Protein AF-A0A524D7C9-F1 (afdb_monomer)

pLDDT: mean 71.2, std 16.35, range [34.19, 94.25]

Radius of gyration: 28.94 Å; Cα contacts (8 Å, |Δi|>4): 323; chains: 1; bounding box: 74×26×106 Å

Solvent-accessible surface area (backbone atoms only — not comparable to full-atom values): 14460 Å² total; per-residue (Å²): 140,81,88,78,81,85,75,80,75,73,78,65,81,69,80,72,70,74,58,85,49,46,14,77,84,78,65,45,72,41,53,68,91,45,32,23,35,49,95,90,38,50,24,37,51,68,59,49,57,71,64,50,79,81,72,91,73,78,51,63,66,34,23,49,42,14,19,52,11,22,50,43,37,23,53,40,31,44,51,54,19,52,50,45,56,75,44,54,87,62,40,81,92,69,54,80,72,70,53,64,59,44,33,54,30,45,39,53,14,40,47,27,33,16,45,20,46,23,58,75,20,51,87,87,40,40,68,59,8,50,48,37,33,52,41,17,50,54,26,27,52,37,26,46,53,46,38,53,50,42,71,73,72,40,91,74,72,47,70,61,50,75,77,46,77,81,80,70,70,53,58,61,50,28,51,52,36,45,26,50,38,31,39,49,49,18,50,52,51,44,58,50,36,77,70,66,73,61,62,71,64,57,57,50,26,24,53,37,24,50,54,39,42,77,43,55,94,40,28,83,81,35,45,74,46,10,50,56,51,21,51,30,24,50,37,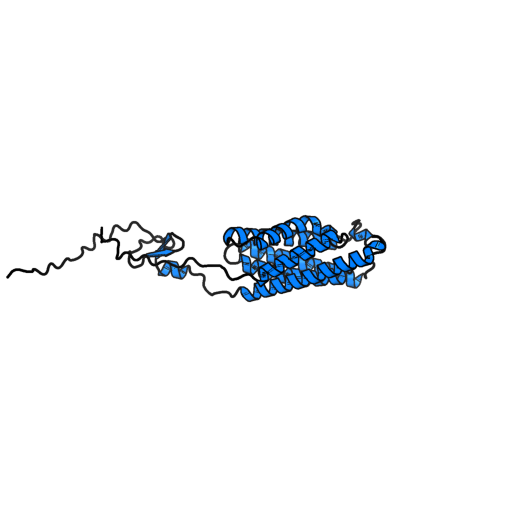44,20,50,51,38,62,72,56,70,91,72,76,78,67,81,71,74,44,71,52,78,63,85,69,75,80,78,124

Sequence (263 aa):
MSESQESRIGLNSEEMEDSTLKCIFCGRKVSPEDAVRYRGALAHRECALAQEPVKEFKETPFYMLAAVGCLIGLVAALYITLHALQYAYLGPSAYLPPLVLYLTAFMLSIPLQSLGLLALNRVELQEVGVLSLAIGIVSTGVFGASLYDRLVTGPYFLLEEMILPKGYTYYGWAVILYILFLGVAGIGIMLYVGRTKIQNTTVAAVGLYLLMAGLVPFGYTMPPVGFVHALLYAAAFVFFFTREDTVEREPVETLDYSNIRAE

Foldseek 3Di:
DDDDDPPPPPPPPPVQPPQPAAAPQPRHRDGLQQWWQAPNHTHGPVRSVVPPPPDDDPLLVLLVLLLVLLVLQLVLLVVLLVLLVVCVVVDPQPDQGPLLSVLVSLLRNLQSNLSSLCSLQVPPNNVLSVVLNVLSVVLSVLSVVVNVCCVVVDRPPDPCCLVPVPDDCSVVVNLLSQLVSLLSSLVSLVVSCVPLVDDDLSVLLSVLSNVLSVQVSCSNPDSVSSVSSSVSSVSSSCCSPVDDPPPPRPDTGSDDPVPVPPD

Mean predicted aligned error: 14.47 Å

Nearest PDB structures (foldseek):
  8jgf-assembly1_R  TM=3.098E-01  e=9.187E-01  Homo sapiens
  8qae-assembly1_A  TM=2.246E-01  e=4.528E+00  synthetic construct
  6rz8-assembly1_A  TM=2.837E-01  e=8.970E+00  Homo sapiens
  7zly-assembly1_A  TM=2.055E-01  e=7.824E+00  Homo sapiens

Structure (mmCIF, N/CA/C/O backbone):
data_AF-A0A524D7C9-F1
#
_entry.id   AF-A0A524D7C9-F1
#
loop_
_atom_site.group_PDB
_atom_site.id
_atom_site.type_symbol
_atom_site.label_atom_id
_atom_site.label_alt_id
_atom_site.label_comp_id
_atom_site.label_asym_id
_atom_site.label_entity_id
_atom_site.label_seq_id
_atom_site.pdbx_PDB_ins_code
_atom_site.Cartn_x
_atom_site.Cartn_y
_atom_site.Cartn_z
_atom_site.occupancy
_atom_site.B_iso_or_equiv
_atom_site.auth_seq_id
_atom_site.auth_comp_id
_atom_site.auth_asym_id
_atom_site.auth_atom_id
_atom_site.pdbx_PDB_model_num
ATOM 1 N N . MET A 1 1 ? -40.973 0.619 78.419 1.00 42.28 1 MET A N 1
ATOM 2 C CA . MET A 1 1 ? -40.445 -0.221 77.328 1.00 42.28 1 MET A CA 1
ATOM 3 C C . MET A 1 1 ? -41.328 0.029 76.125 1.00 42.28 1 MET A C 1
ATOM 5 O O . MET A 1 1 ? -42.447 -0.463 76.083 1.00 42.28 1 MET A O 1
ATOM 9 N N . SER A 1 2 ? -40.873 0.952 75.286 1.00 38.59 2 SER A N 1
ATOM 10 C CA . SER A 1 2 ? -41.463 1.360 74.013 1.00 38.59 2 SER A CA 1
ATOM 11 C C . SER A 1 2 ? -40.849 0.555 72.867 1.00 38.59 2 SER A C 1
ATOM 13 O O . SER A 1 2 ? -39.811 -0.069 73.068 1.00 38.59 2 SER A O 1
ATOM 15 N N . GLU A 1 3 ? -41.467 0.708 71.690 1.00 36.69 3 GLU A N 1
ATOM 16 C CA . GLU A 1 3 ? -41.024 0.307 70.341 1.00 36.69 3 GLU A CA 1
ATOM 17 C C . GLU A 1 3 ? -41.442 -1.110 69.908 1.00 36.69 3 GLU A C 1
ATOM 19 O O . GLU A 1 3 ? -41.297 -2.066 70.656 1.00 36.69 3 GLU A O 1
ATOM 24 N N . SER A 1 4 ? -41.993 -1.328 68.714 1.00 37.03 4 SER A N 1
ATOM 25 C CA . SER A 1 4 ? -42.294 -0.422 67.598 1.00 37.03 4 SER A CA 1
ATOM 26 C C . SER A 1 4 ? -43.298 -1.097 66.657 1.00 37.03 4 SER A C 1
ATOM 28 O O . SER A 1 4 ? -43.296 -2.312 66.472 1.00 37.03 4 SER A O 1
ATOM 30 N N . GLN A 1 5 ? -44.191 -0.281 66.096 1.00 35.75 5 GLN A N 1
ATOM 31 C CA . GLN A 1 5 ? -45.124 -0.657 65.041 1.00 35.75 5 GLN A CA 1
ATOM 32 C C . GLN A 1 5 ? -44.359 -1.099 63.789 1.00 35.75 5 GLN A C 1
ATOM 34 O O . GLN A 1 5 ? -43.527 -0.356 63.272 1.00 35.75 5 GLN A O 1
ATOM 39 N N . GLU A 1 6 ? -44.718 -2.265 63.255 1.00 39.59 6 GLU A N 1
ATOM 40 C CA . GLU A 1 6 ? -44.464 -2.636 61.866 1.00 39.59 6 GLU A CA 1
ATOM 41 C C . GLU A 1 6 ? -45.188 -1.643 60.942 1.00 39.59 6 GLU A C 1
ATOM 43 O O . GLU A 1 6 ? -46.351 -1.831 60.575 1.00 39.59 6 GLU A O 1
ATOM 48 N N . SER A 1 7 ? -44.511 -0.564 60.543 1.00 36.31 7 SER A N 1
ATOM 49 C CA . SER A 1 7 ? -44.930 0.203 59.376 1.00 36.31 7 SER A CA 1
ATOM 50 C C . SER A 1 7 ? -44.542 -0.592 58.132 1.00 36.31 7 SER A C 1
ATOM 52 O O . SER A 1 7 ? -43.415 -0.512 57.639 1.00 36.31 7 SER A O 1
ATOM 54 N N . ARG A 1 8 ? -45.492 -1.375 57.618 1.00 37.81 8 ARG A N 1
ATOM 55 C CA . ARG A 1 8 ? -45.496 -1.795 56.216 1.00 37.81 8 ARG A CA 1
ATOM 56 C C . ARG A 1 8 ? -45.557 -0.532 55.360 1.00 37.81 8 ARG A C 1
ATOM 58 O O . ARG A 1 8 ? -46.640 -0.033 55.068 1.00 37.81 8 ARG A O 1
ATOM 65 N N . ILE A 1 9 ? -44.396 -0.006 54.981 1.00 40.16 9 ILE A N 1
ATOM 66 C CA . ILE A 1 9 ? -44.293 0.938 53.875 1.00 40.16 9 ILE A CA 1
ATOM 67 C C . ILE A 1 9 ? -44.489 0.094 52.620 1.00 40.16 9 ILE A C 1
ATOM 69 O O . ILE A 1 9 ? -43.557 -0.493 52.074 1.00 40.16 9 ILE A O 1
ATOM 73 N N . GLY A 1 10 ? -45.755 -0.033 52.221 1.00 34.19 10 GLY A N 1
ATOM 74 C CA . GLY A 1 10 ? -46.086 -0.281 50.832 1.00 34.19 10 GLY A CA 1
ATOM 75 C C . GLY A 1 10 ? -45.501 0.880 50.046 1.00 34.19 10 GLY A C 1
ATOM 76 O O . GLY A 1 10 ? -45.992 2.001 50.142 1.00 34.19 10 GLY A O 1
ATOM 77 N N . LEU A 1 11 ? -44.403 0.616 49.344 1.00 35.97 11 LEU A N 1
ATOM 78 C CA . LEU A 1 11 ? -43.927 1.485 48.283 1.00 35.97 11 LEU A CA 1
ATOM 79 C C . LEU A 1 11 ? -45.067 1.580 47.274 1.00 35.97 11 LEU A C 1
ATOM 81 O O . LEU A 1 11 ? -45.355 0.623 46.554 1.00 35.97 11 LEU A O 1
ATOM 85 N N . ASN A 1 12 ? -45.760 2.717 47.298 1.00 38.66 12 ASN A N 1
ATOM 86 C CA . ASN A 1 12 ? -46.687 3.092 46.251 1.00 38.66 12 ASN A CA 1
ATOM 87 C C . ASN A 1 12 ? -45.937 2.993 44.923 1.00 38.66 12 ASN A C 1
ATOM 89 O O . ASN A 1 12 ? -44.899 3.623 44.725 1.00 38.66 12 ASN A O 1
ATOM 93 N N . SER A 1 13 ? -46.498 2.217 44.004 1.00 42.19 13 SER A N 1
ATOM 94 C CA . SER A 1 13 ? -46.068 2.060 42.614 1.00 42.19 13 SER A CA 1
ATOM 95 C C . SER A 1 13 ? -46.062 3.366 41.803 1.00 42.19 13 SER A C 1
ATOM 97 O O . SER A 1 13 ? -45.742 3.341 40.622 1.00 42.19 13 SER A O 1
ATOM 99 N N . GLU A 1 14 ? -46.423 4.495 42.415 1.00 39.34 14 GLU A N 1
ATOM 100 C CA . GLU A 1 14 ? -46.606 5.795 41.769 1.00 39.34 14 GLU A CA 1
ATOM 101 C C . GLU A 1 14 ? -45.336 6.670 41.793 1.00 39.34 14 GLU A C 1
ATOM 103 O O . GLU A 1 14 ? -45.157 7.490 40.901 1.00 39.34 14 GLU A O 1
ATOM 108 N N . GLU A 1 15 ? -44.382 6.458 42.712 1.00 42.91 15 GLU A N 1
ATOM 109 C CA . GLU A 1 15 ? -43.117 7.234 42.724 1.00 42.91 15 GLU A CA 1
ATOM 110 C C . GLU A 1 15 ? -42.048 6.692 41.754 1.00 42.91 15 GLU A C 1
ATOM 112 O O . GLU A 1 15 ? -41.019 7.323 41.522 1.00 42.91 15 GLU A O 1
ATOM 117 N N . MET A 1 16 ? -42.296 5.537 41.130 1.00 41.84 16 MET A N 1
ATOM 118 C CA . MET A 1 16 ? -41.437 4.968 40.083 1.00 41.84 16 MET A CA 1
ATOM 119 C C . MET A 1 16 ? -41.739 5.507 38.673 1.00 41.84 16 MET A C 1
ATOM 121 O O . MET A 1 16 ? -41.049 5.139 37.719 1.00 41.84 16 MET A O 1
ATOM 125 N N . GLU A 1 17 ? -42.755 6.360 38.503 1.00 42.62 17 GLU A N 1
ATOM 126 C CA . GLU A 1 17 ? -43.164 6.842 37.176 1.00 42.62 17 GLU A CA 1
ATOM 127 C C . GLU A 1 17 ? -42.281 7.957 36.593 1.00 42.62 17 GLU A C 1
ATOM 129 O O . GLU A 1 17 ? -42.355 8.201 35.379 1.00 42.62 17 GLU A O 1
ATOM 134 N N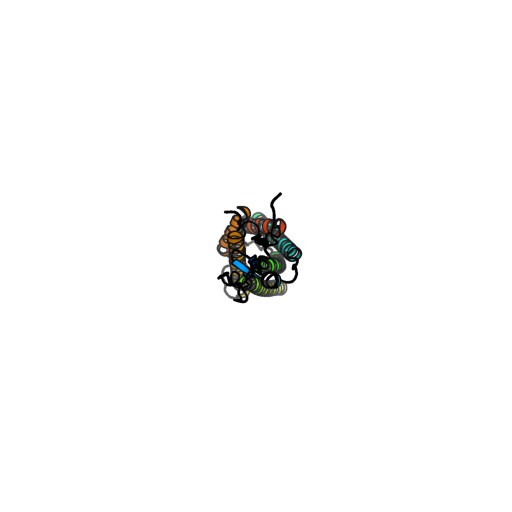 . ASP A 1 18 ? -41.404 8.573 37.392 1.00 45.00 18 ASP A N 1
ATOM 135 C CA . ASP A 1 18 ? -40.700 9.802 36.998 1.00 45.00 18 ASP A CA 1
ATOM 136 C C . ASP A 1 18 ? -39.254 9.607 36.499 1.00 45.00 18 ASP A C 1
ATOM 138 O O . ASP A 1 18 ? -38.483 10.562 36.377 1.00 45.00 18 ASP A O 1
ATOM 142 N N . SER A 1 19 ? -38.866 8.383 36.106 1.00 50.59 19 SER A N 1
ATOM 143 C CA . SER A 1 19 ? -37.693 8.242 35.235 1.00 50.59 19 SER A CA 1
ATOM 144 C C . SER A 1 19 ? -38.065 8.714 33.817 1.00 50.59 19 SER A C 1
ATOM 146 O O . SER A 1 19 ? -38.675 8.024 32.995 1.00 50.59 19 SER A O 1
ATOM 148 N N . THR A 1 20 ? -37.712 9.962 33.512 1.00 59.44 20 THR A N 1
ATOM 149 C CA . THR A 1 20 ? -37.825 10.567 32.168 1.00 59.44 20 THR A CA 1
ATOM 150 C C . THR A 1 20 ? -36.812 9.991 31.167 1.00 59.44 20 THR A C 1
ATOM 152 O O . THR A 1 20 ? -36.825 10.339 29.983 1.00 59.44 20 THR A O 1
ATOM 155 N N . LEU A 1 21 ? -35.945 9.081 31.614 1.00 69.56 21 LEU A N 1
ATOM 156 C CA . LEU A 1 21 ? -34.831 8.531 30.854 1.00 69.56 21 LEU A CA 1
ATOM 157 C C . LEU A 1 21 ? -35.294 7.375 29.953 1.00 69.56 21 LEU A C 1
ATOM 159 O O . LEU A 1 21 ? -35.810 6.351 30.407 1.00 69.56 21 LEU A O 1
ATOM 163 N N . LYS A 1 22 ? -35.109 7.548 28.641 1.00 82.19 22 LYS A N 1
ATOM 164 C CA . LYS A 1 22 ? -35.448 6.562 27.606 1.00 82.19 22 LYS A CA 1
ATOM 165 C C . LYS A 1 22 ? -34.185 5.908 27.057 1.00 82.19 22 LYS A C 1
ATOM 167 O O . LYS A 1 22 ? -33.157 6.564 26.916 1.00 82.19 22 LYS A O 1
ATOM 172 N N . CYS A 1 23 ? -34.288 4.632 26.699 1.00 82.38 23 CYS A N 1
ATOM 173 C CA . CYS A 1 23 ? -33.218 3.897 26.034 1.00 82.38 23 CYS A CA 1
ATOM 174 C C . CYS A 1 23 ? -32.984 4.466 24.634 1.00 82.38 23 CYS A C 1
ATOM 176 O O . CYS A 1 23 ? -33.933 4.599 23.857 1.00 82.38 23 CYS A O 1
ATOM 178 N N . ILE A 1 24 ? -31.725 4.737 24.290 1.00 82.44 24 ILE A N 1
ATOM 179 C CA . ILE A 1 24 ? -31.349 5.291 22.981 1.00 82.44 24 ILE A CA 1
ATOM 180 C C . ILE A 1 24 ? -31.688 4.364 21.801 1.00 82.44 24 ILE A C 1
ATOM 182 O O . ILE A 1 24 ? -31.934 4.842 20.699 1.00 82.44 24 ILE A O 1
ATOM 186 N N . PHE A 1 25 ? -31.744 3.047 22.023 1.00 83.69 25 PHE A N 1
ATOM 187 C CA . PHE A 1 25 ? -31.969 2.066 20.955 1.00 83.69 25 PHE A CA 1
ATOM 188 C C . PHE A 1 25 ? -33.445 1.758 20.709 1.00 83.69 25 PHE A C 1
ATOM 190 O O . PHE A 1 25 ? -33.874 1.669 19.562 1.00 83.69 25 PHE A O 1
ATOM 197 N N . CYS A 1 26 ? -34.227 1.571 21.774 1.00 85.50 26 CYS A N 1
ATOM 198 C CA . CYS A 1 26 ? -35.618 1.123 21.662 1.00 85.50 26 CYS A CA 1
ATOM 199 C C . CYS A 1 26 ? -36.650 2.205 22.023 1.00 85.50 26 CYS A C 1
ATOM 201 O O . CYS A 1 26 ? -37.848 1.980 21.856 1.00 85.50 26 CYS A O 1
ATOM 203 N N . GLY A 1 27 ? -36.217 3.357 22.553 1.00 80.62 27 GLY A N 1
ATOM 204 C CA . GLY A 1 27 ? -37.079 4.486 22.921 1.00 80.62 27 GLY A CA 1
ATOM 205 C C . GLY A 1 27 ? -37.999 4.253 24.127 1.00 80.62 27 GLY A C 1
ATOM 206 O O . GLY A 1 27 ? -38.759 5.152 24.493 1.00 80.62 27 GLY A O 1
ATOM 207 N N . ARG A 1 28 ? -37.953 3.071 24.758 1.00 85.69 28 ARG A N 1
ATOM 208 C CA . ARG A 1 28 ? -38.751 2.735 25.951 1.00 85.69 28 ARG A CA 1
ATOM 209 C C . ARG A 1 28 ? -38.104 3.311 27.217 1.00 85.69 28 ARG A C 1
ATOM 211 O O . ARG A 1 28 ? -36.885 3.487 27.253 1.00 85.69 28 ARG A O 1
ATOM 218 N N . LYS A 1 29 ? -38.911 3.595 28.249 1.00 83.25 29 LYS A N 1
ATOM 219 C CA . LYS A 1 29 ? -38.415 4.014 29.575 1.00 83.25 29 LYS A CA 1
ATOM 220 C C . LYS A 1 29 ? -37.471 2.947 30.144 1.00 83.25 29 LYS A C 1
ATOM 222 O O . LYS A 1 29 ? -37.712 1.750 29.963 1.00 83.25 29 LYS A O 1
ATOM 227 N N . VAL A 1 30 ? -36.399 3.387 30.795 1.00 79.44 30 VAL A N 1
ATOM 228 C CA . VAL A 1 30 ? -35.407 2.508 31.427 1.00 79.44 30 VAL A CA 1
ATOM 229 C C . VAL A 1 30 ? -35.609 2.558 32.937 1.00 79.44 30 VAL A C 1
ATOM 231 O O . VAL A 1 30 ? -35.644 3.643 33.523 1.00 79.44 30 VAL A O 1
ATOM 234 N N . SER A 1 31 ? -35.794 1.393 33.556 1.00 78.31 31 SER A N 1
ATOM 235 C CA . SER A 1 31 ? -35.785 1.269 35.013 1.00 78.31 31 SER A CA 1
ATOM 236 C C . SER A 1 31 ? -34.348 1.459 35.525 1.00 78.31 31 SER A C 1
ATOM 238 O O . SER A 1 31 ? -33.406 1.087 34.824 1.00 78.31 31 SER A O 1
ATOM 240 N N . PRO A 1 32 ? -34.144 2.008 36.735 1.00 74.31 32 PRO A N 1
ATOM 241 C CA . PRO A 1 32 ? -32.807 2.156 37.321 1.00 74.31 32 PRO A CA 1
ATOM 242 C C . PRO A 1 32 ? -32.027 0.835 37.407 1.00 74.31 32 PRO A C 1
ATOM 244 O O . PRO A 1 32 ? -30.808 0.829 37.314 1.00 74.31 32 PRO A O 1
ATOM 247 N N . GLU A 1 33 ? -32.736 -0.284 37.545 1.00 72.94 33 GLU A N 1
ATOM 248 C CA . GLU A 1 33 ? -32.171 -1.631 37.679 1.00 72.94 33 GLU A CA 1
ATOM 249 C C . GLU A 1 33 ? -31.666 -2.206 36.342 1.00 72.94 33 GLU A C 1
ATOM 251 O O . GLU A 1 33 ? -30.700 -2.967 36.326 1.00 72.94 33 GLU A O 1
ATOM 256 N N . ASP A 1 34 ? -32.271 -1.805 35.216 1.00 73.56 34 ASP A N 1
ATOM 257 C CA . ASP A 1 34 ? -31.882 -2.240 33.862 1.00 73.56 34 ASP A CA 1
ATOM 258 C C . ASP A 1 34 ? -31.059 -1.191 33.097 1.00 73.56 34 ASP A C 1
ATOM 260 O O . ASP A 1 34 ? -30.692 -1.403 31.931 1.00 73.56 34 ASP A O 1
ATOM 264 N N . ALA A 1 35 ? -30.793 -0.046 33.729 1.00 78.12 35 ALA A N 1
ATOM 265 C CA . ALA A 1 35 ? -30.079 1.074 33.145 1.00 78.12 35 ALA A CA 1
ATOM 266 C C . ALA A 1 35 ? -28.577 0.802 33.063 1.00 78.12 35 ALA A C 1
ATOM 268 O O . ALA A 1 35 ? -27.862 0.717 34.062 1.00 78.12 35 ALA A O 1
ATOM 269 N N . VAL A 1 36 ? -28.078 0.741 31.831 1.00 79.31 36 VAL A N 1
ATOM 270 C CA . VAL A 1 36 ? -26.646 0.708 31.545 1.00 79.31 36 VAL A CA 1
ATOM 271 C C . VAL A 1 36 ? -26.244 1.925 30.732 1.00 79.31 36 VAL A C 1
ATOM 273 O O . VAL A 1 36 ? -27.013 2.437 29.909 1.00 79.31 36 VAL A O 1
ATOM 276 N N . ARG A 1 37 ? -25.016 2.387 30.951 1.00 74.94 37 ARG A N 1
ATOM 277 C CA . ARG A 1 37 ? -24.412 3.428 30.133 1.00 74.94 37 ARG A CA 1
ATOM 278 C C . ARG A 1 37 ? -23.673 2.767 28.973 1.00 74.94 37 ARG A C 1
ATOM 280 O O . ARG A 1 37 ? -22.698 2.051 29.169 1.00 74.94 37 ARG A O 1
ATOM 287 N N . TYR A 1 38 ? -24.150 3.006 27.756 1.00 69.00 38 TYR A N 1
ATOM 288 C CA . TYR A 1 38 ? -23.530 2.545 26.517 1.00 69.00 38 TYR A CA 1
ATOM 289 C C . TYR A 1 38 ? -23.070 3.762 25.710 1.00 69.00 38 TYR A C 1
ATOM 291 O O . TYR A 1 38 ? -23.899 4.557 25.263 1.00 69.00 38 TYR A O 1
ATOM 299 N N . ARG A 1 39 ? -21.749 3.925 25.532 1.00 66.31 39 ARG A N 1
ATOM 300 C CA . ARG A 1 39 ? -21.131 5.050 24.792 1.00 66.31 39 ARG A CA 1
ATOM 301 C C . ARG A 1 39 ? -21.639 6.426 25.245 1.00 66.31 39 ARG A C 1
ATOM 303 O O . ARG A 1 39 ? -22.038 7.266 24.440 1.00 66.31 39 ARG A O 1
ATOM 310 N N . GLY A 1 40 ? -21.722 6.622 26.560 1.00 67.12 40 GLY A N 1
ATOM 311 C CA . GLY A 1 40 ? -22.207 7.862 27.171 1.00 67.12 40 GLY A CA 1
ATOM 312 C C . GLY A 1 40 ? -23.731 8.057 27.180 1.00 67.12 40 GLY A C 1
ATOM 313 O O . GLY A 1 40 ? -24.191 8.973 27.863 1.00 67.12 40 GLY A O 1
ATOM 314 N N . ALA A 1 41 ? -24.511 7.199 26.512 1.00 76.44 41 ALA A N 1
ATOM 315 C CA . ALA A 1 41 ? -25.976 7.239 26.484 1.00 76.44 41 ALA A CA 1
ATOM 316 C C . ALA A 1 41 ? -26.609 6.141 27.358 1.00 76.44 41 ALA A C 1
ATOM 318 O O . ALA A 1 41 ? -25.997 5.111 27.625 1.00 76.44 41 ALA A O 1
ATOM 319 N N . LEU A 1 42 ? -27.852 6.351 27.799 1.00 81.44 42 LEU A N 1
ATOM 320 C CA . LEU A 1 42 ? -28.615 5.361 28.563 1.00 81.44 42 LEU A CA 1
ATOM 321 C C . LEU A 1 42 ? -29.281 4.339 27.638 1.00 81.44 42 LEU A C 1
ATOM 323 O O . LEU A 1 42 ? -29.943 4.695 26.657 1.00 81.44 42 LEU A O 1
ATOM 327 N N . ALA A 1 43 ? -29.134 3.062 27.976 1.00 83.00 43 ALA A N 1
ATOM 328 C CA . ALA A 1 43 ? -29.747 1.945 27.274 1.00 83.00 43 ALA A CA 1
ATOM 329 C C . ALA A 1 43 ? -30.237 0.876 28.261 1.00 83.00 43 ALA A C 1
ATOM 331 O O . ALA A 1 43 ? -29.752 0.793 29.386 1.00 83.00 43 ALA A O 1
ATOM 332 N N . HIS A 1 44 ? -31.178 0.031 27.827 1.00 87.69 44 HIS A N 1
ATOM 333 C CA . HIS A 1 44 ? -31.439 -1.240 28.512 1.00 87.69 44 HIS A CA 1
ATOM 334 C C . HIS A 1 44 ? -30.249 -2.172 28.325 1.00 87.69 44 HIS A C 1
ATOM 336 O O . HIS A 1 44 ? -29.682 -2.222 27.228 1.00 87.69 44 HIS A O 1
ATOM 342 N N . ARG A 1 45 ? -29.941 -2.978 29.342 1.00 80.19 45 ARG A N 1
ATOM 343 C CA . ARG A 1 45 ? -28.890 -4.002 29.277 1.00 80.19 45 ARG A CA 1
ATOM 344 C C . ARG A 1 45 ? -29.010 -4.899 28.044 1.00 80.19 45 ARG A C 1
ATOM 346 O O . ARG A 1 45 ? -28.042 -5.057 27.313 1.00 80.19 45 ARG A O 1
ATOM 353 N N . GLU A 1 46 ? -30.199 -5.424 27.761 1.00 81.62 46 GLU A N 1
ATOM 354 C CA . GLU A 1 46 ? -30.432 -6.283 26.591 1.00 81.62 46 GLU A CA 1
ATOM 355 C C . GLU A 1 46 ? -30.214 -5.550 25.263 1.00 81.62 46 GLU A C 1
ATOM 357 O O . GLU A 1 46 ? -29.660 -6.117 24.327 1.00 81.62 46 GLU A O 1
ATOM 362 N N . CYS A 1 47 ? -30.609 -4.275 25.179 1.00 81.44 47 CYS A N 1
ATOM 363 C CA . CYS A 1 47 ? -30.402 -3.462 23.982 1.00 81.44 47 CYS A CA 1
ATOM 364 C C . CYS A 1 47 ? -28.919 -3.139 23.779 1.00 81.44 47 CYS A C 1
ATOM 366 O O . CYS A 1 47 ? -28.442 -3.204 22.655 1.00 81.44 47 CYS A O 1
ATOM 368 N N . ALA A 1 48 ? -28.188 -2.822 24.849 1.00 78.81 48 ALA A N 1
ATOM 369 C CA . ALA A 1 48 ? -26.747 -2.601 24.797 1.00 78.81 48 ALA A CA 1
ATOM 370 C C . ALA A 1 48 ? -25.996 -3.878 24.382 1.00 78.81 48 ALA A C 1
ATOM 372 O O . ALA A 1 48 ? -25.147 -3.821 23.498 1.00 78.81 48 ALA A O 1
ATOM 373 N N . LEU A 1 49 ? -26.373 -5.031 24.949 1.00 75.50 49 LEU A N 1
ATOM 374 C CA . LEU A 1 49 ? -25.819 -6.344 24.598 1.00 75.50 49 LEU A CA 1
ATOM 375 C C . LEU A 1 49 ? -26.157 -6.753 23.157 1.00 75.50 49 LEU A C 1
ATOM 377 O O . LEU A 1 49 ? -25.312 -7.293 22.456 1.00 75.50 49 LEU A O 1
ATOM 381 N N . ALA A 1 50 ? -27.365 -6.458 22.669 1.00 74.25 50 ALA A N 1
ATOM 382 C CA . ALA A 1 50 ? -27.742 -6.713 21.275 1.00 74.25 50 ALA A CA 1
ATOM 383 C C . ALA A 1 50 ? -26.980 -5.829 20.271 1.00 74.25 50 ALA A C 1
ATOM 385 O O . ALA A 1 50 ? -26.905 -6.161 19.088 1.00 74.25 50 ALA A O 1
ATOM 386 N N . GLN A 1 51 ? -26.430 -4.706 20.738 1.00 69.19 51 GLN A N 1
ATOM 387 C CA . GLN A 1 51 ? -25.567 -3.808 19.970 1.00 69.19 51 GLN A CA 1
ATOM 388 C C . GLN A 1 51 ? -24.078 -4.124 20.165 1.00 69.19 51 GLN A C 1
ATOM 390 O O . GLN A 1 51 ? -23.229 -3.463 19.559 1.00 69.19 51 GLN A O 1
ATOM 395 N N . GLU A 1 52 ? -23.726 -5.131 20.972 1.00 63.03 52 GLU A N 1
ATOM 396 C CA . GLU A 1 52 ? -22.376 -5.681 20.944 1.00 63.03 52 GLU A CA 1
ATOM 397 C C . GLU A 1 52 ? -22.170 -6.371 19.590 1.00 63.03 52 GLU A C 1
ATOM 399 O O . GLU A 1 52 ? -22.913 -7.292 19.240 1.00 63.03 52 GLU A O 1
ATOM 404 N N . PRO A 1 53 ? -21.189 -5.934 18.781 1.00 54.59 53 PRO A N 1
ATOM 405 C CA . PRO A 1 53 ? -20.968 -6.538 17.480 1.00 54.59 53 PRO A CA 1
ATOM 406 C C . PRO A 1 53 ? -20.639 -8.027 17.645 1.00 54.59 53 PRO A C 1
ATOM 408 O O . PRO A 1 53 ? -19.645 -8.409 18.268 1.00 54.59 53 PRO A O 1
ATOM 411 N N . VAL A 1 54 ? -21.507 -8.859 17.065 1.00 50.56 54 VAL A N 1
ATOM 412 C CA . VAL A 1 54 ? -21.428 -10.321 17.044 1.00 50.56 54 VAL A CA 1
ATOM 413 C C . VAL A 1 54 ? -20.117 -10.779 16.393 1.00 50.56 54 VAL A C 1
ATOM 415 O O . VAL A 1 54 ? -19.792 -10.372 15.280 1.00 50.56 54 VAL A O 1
ATOM 418 N N . LYS A 1 55 ? -19.430 -11.699 17.088 1.00 50.28 55 LYS A N 1
ATOM 419 C CA . LYS A 1 55 ? -18.149 -12.357 16.764 1.00 50.28 55 LYS A CA 1
ATOM 420 C C . LYS A 1 55 ? -16.946 -11.417 16.643 1.00 50.28 55 LYS A C 1
ATOM 422 O O . LYS A 1 55 ? -16.807 -10.646 15.697 1.00 50.28 55 LYS A O 1
ATOM 427 N N . GLU A 1 56 ? -15.999 -11.610 17.561 1.00 58.22 56 GLU A N 1
ATOM 428 C CA . GLU A 1 56 ? -14.601 -11.203 17.415 1.00 58.22 56 GLU A CA 1
ATOM 429 C C . GLU A 1 56 ? -14.030 -11.785 16.119 1.00 58.22 56 GLU A C 1
ATOM 431 O O . GLU A 1 56 ? -13.567 -12.924 16.037 1.00 58.22 56 GLU A O 1
ATOM 436 N N . PHE A 1 57 ? -14.112 -11.013 15.048 1.00 64.62 57 PHE A N 1
ATOM 437 C CA . PHE A 1 57 ? -13.314 -11.276 13.869 1.00 64.62 57 PHE A CA 1
ATOM 438 C C . PHE A 1 57 ? -11.868 -10.980 14.240 1.00 64.62 57 PHE A C 1
ATOM 440 O O . PHE A 1 57 ? -11.539 -9.875 14.667 1.00 64.62 57 PHE A O 1
ATOM 447 N N . LYS A 1 58 ? -11.027 -11.998 14.095 1.00 74.38 58 LYS A N 1
ATOM 448 C CA . LYS A 1 58 ? -9.595 -11.897 14.347 1.00 74.38 58 LYS A CA 1
ATOM 449 C C . LYS A 1 58 ? -8.969 -11.105 13.204 1.00 74.38 58 LYS A C 1
ATOM 451 O O . LYS A 1 58 ? -8.848 -11.626 12.097 1.00 74.38 58 LYS A O 1
ATOM 456 N N . GLU A 1 59 ? -8.611 -9.853 13.463 1.00 78.50 59 GLU A N 1
ATOM 457 C CA . GLU A 1 59 ? -8.019 -8.947 12.468 1.00 78.50 59 GLU A CA 1
ATOM 458 C C . GLU A 1 59 ? -6.524 -9.229 12.251 1.00 78.50 59 GLU A C 1
ATOM 460 O O . GLU A 1 59 ? -5.999 -9.010 11.159 1.00 78.50 59 GLU A O 1
ATOM 465 N N . THR A 1 60 ? -5.862 -9.825 13.248 1.00 82.69 60 THR A N 1
ATOM 466 C CA . THR A 1 60 ? -4.421 -10.124 13.264 1.00 82.69 60 THR A CA 1
ATOM 467 C C . THR A 1 60 ? -3.893 -10.812 11.996 1.00 82.69 60 THR A C 1
ATOM 469 O O . THR A 1 60 ? -2.881 -10.357 11.462 1.00 82.69 60 THR A O 1
ATOM 472 N N . PRO A 1 61 ? -4.535 -11.865 11.442 1.00 87.25 61 PRO A N 1
ATOM 473 C CA . PRO A 1 61 ? -4.046 -12.507 10.222 1.00 87.25 61 PRO A CA 1
ATOM 474 C C . PRO A 1 61 ? -4.015 -11.559 9.016 1.00 87.25 61 PRO A C 1
ATOM 476 O O . PRO A 1 61 ? -3.115 -11.654 8.187 1.00 87.25 61 PRO A O 1
ATOM 479 N N . PHE A 1 62 ? -4.961 -10.621 8.924 1.00 88.69 62 PHE A N 1
ATOM 480 C CA . PHE A 1 62 ? -5.028 -9.656 7.825 1.00 88.69 62 PHE A CA 1
ATOM 481 C C . PHE A 1 62 ? -3.938 -8.591 7.944 1.00 88.69 62 PHE A C 1
ATOM 483 O O . PHE A 1 62 ? -3.336 -8.216 6.938 1.00 88.69 62 PHE A O 1
ATOM 490 N N . TYR A 1 63 ? -3.628 -8.154 9.167 1.00 87.44 63 TYR A N 1
ATOM 491 C CA . TYR A 1 63 ? -2.499 -7.257 9.419 1.00 87.44 63 TYR A CA 1
ATOM 492 C C . TYR A 1 63 ? -1.160 -7.932 9.122 1.00 87.44 63 TYR A C 1
ATOM 494 O O . TYR A 1 63 ? -0.315 -7.338 8.457 1.00 87.44 63 TYR A O 1
ATOM 502 N N . MET A 1 64 ? -1.000 -9.203 9.499 1.00 89.44 64 MET A N 1
ATOM 503 C CA . MET A 1 64 ? 0.190 -9.987 9.155 1.00 89.44 64 MET A CA 1
ATOM 504 C C . MET A 1 64 ? 0.352 -10.155 7.640 1.00 89.44 64 MET A C 1
ATOM 506 O O . MET A 1 64 ? 1.453 -9.984 7.120 1.00 89.44 64 MET A O 1
ATOM 510 N N . LEU A 1 65 ? -0.735 -10.433 6.910 1.00 91.62 65 LEU A N 1
ATOM 511 C CA . LEU A 1 65 ? -0.705 -10.481 5.445 1.00 91.62 65 LEU A CA 1
ATOM 512 C C . LEU A 1 65 ? -0.296 -9.131 4.846 1.00 91.62 65 LEU A C 1
ATOM 514 O O . LEU A 1 65 ? 0.567 -9.095 3.969 1.00 91.62 65 LEU A O 1
ATOM 518 N N . ALA A 1 66 ? -0.844 -8.023 5.346 1.00 91.38 66 ALA A N 1
ATOM 519 C CA . ALA A 1 66 ? -0.452 -6.691 4.897 1.00 91.38 66 ALA A CA 1
ATOM 520 C C . ALA A 1 66 ? 1.015 -6.373 5.199 1.00 91.38 66 ALA A C 1
ATOM 522 O O . ALA A 1 66 ? 1.703 -5.856 4.321 1.00 91.38 66 ALA A O 1
ATOM 523 N N . ALA A 1 67 ? 1.526 -6.756 6.373 1.00 89.44 67 ALA A N 1
ATOM 524 C CA . ALA A 1 67 ? 2.937 -6.618 6.719 1.00 89.44 67 ALA A CA 1
ATOM 525 C C . ALA A 1 67 ? 3.839 -7.409 5.753 1.00 89.44 67 ALA A C 1
ATOM 527 O O . ALA A 1 67 ? 4.831 -6.871 5.258 1.00 89.44 67 ALA A O 1
ATOM 528 N N . VAL A 1 68 ? 3.467 -8.646 5.399 1.00 94.25 68 VAL A N 1
ATOM 529 C CA . VAL A 1 68 ? 4.166 -9.429 4.360 1.00 94.25 68 VAL A CA 1
ATOM 530 C C . VAL A 1 68 ? 4.130 -8.700 3.014 1.00 94.25 68 VAL A C 1
ATOM 532 O O . VAL A 1 68 ? 5.157 -8.584 2.345 1.00 94.25 68 VAL A O 1
ATOM 535 N N . GLY A 1 69 ? 2.978 -8.138 2.639 1.00 93.19 69 GLY A N 1
ATOM 536 C CA . GLY A 1 69 ? 2.842 -7.298 1.449 1.00 93.19 69 GLY A CA 1
ATOM 537 C C . GLY A 1 69 ? 3.784 -6.093 1.462 1.00 93.19 69 GLY A C 1
ATOM 538 O O . GLY A 1 69 ? 4.446 -5.816 0.456 1.00 93.19 69 GLY A O 1
ATOM 539 N N . CYS A 1 70 ? 3.897 -5.400 2.596 1.00 91.12 70 CYS A N 1
ATOM 540 C CA . CYS A 1 70 ? 4.820 -4.283 2.761 1.00 91.12 70 CYS A CA 1
ATOM 541 C C . CYS A 1 70 ? 6.284 -4.721 2.643 1.00 91.12 70 CYS A C 1
ATOM 543 O O . CYS A 1 70 ? 7.069 -4.043 1.986 1.00 91.12 70 CYS A O 1
ATOM 545 N N . LEU A 1 71 ? 6.648 -5.871 3.214 1.00 93.19 71 LEU A N 1
ATOM 546 C CA . LEU A 1 71 ? 8.006 -6.409 3.130 1.00 93.19 71 LEU A CA 1
ATOM 547 C C . LEU A 1 71 ? 8.403 -6.752 1.685 1.00 93.19 71 LEU A C 1
ATOM 549 O O . LEU A 1 71 ? 9.509 -6.422 1.259 1.00 93.19 71 LEU A O 1
ATOM 553 N N . ILE A 1 72 ? 7.497 -7.353 0.908 1.00 93.31 72 ILE A N 1
ATOM 554 C CA . ILE A 1 72 ? 7.725 -7.631 -0.521 1.00 93.31 72 ILE A CA 1
ATOM 555 C C . ILE A 1 72 ? 7.983 -6.325 -1.285 1.00 93.31 72 ILE A C 1
ATOM 557 O O . ILE A 1 72 ? 8.951 -6.227 -2.042 1.00 93.31 72 ILE A O 1
ATOM 561 N N . GLY A 1 73 ? 7.141 -5.311 -1.059 1.00 89.38 73 GLY A N 1
ATOM 562 C CA . GLY A 1 73 ? 7.294 -3.997 -1.685 1.00 89.38 73 GLY A CA 1
ATOM 563 C C . GLY A 1 73 ? 8.597 -3.300 -1.284 1.00 89.38 73 GLY A C 1
ATOM 564 O O . GLY A 1 73 ? 9.284 -2.757 -2.146 1.00 89.38 73 GLY A O 1
ATOM 565 N N . LEU A 1 74 ? 8.987 -3.395 -0.007 1.00 89.81 74 LEU A N 1
ATOM 566 C CA . LEU A 1 74 ? 10.245 -2.862 0.519 1.00 89.81 74 LEU A CA 1
ATOM 567 C C . LEU A 1 74 ? 11.457 -3.454 -0.204 1.00 89.81 74 LEU A C 1
ATOM 569 O O . LEU A 1 74 ? 12.306 -2.713 -0.696 1.00 89.81 74 LEU A O 1
ATOM 573 N N . VAL A 1 75 ? 11.533 -4.786 -0.277 1.00 91.62 75 VAL A N 1
ATOM 574 C CA . VAL A 1 75 ? 12.657 -5.489 -0.912 1.00 91.62 75 VAL A CA 1
ATOM 575 C C . VAL A 1 75 ? 12.753 -5.122 -2.391 1.00 91.62 75 VAL A C 1
ATOM 577 O O . VAL A 1 75 ? 13.846 -4.847 -2.883 1.00 91.62 75 VAL A O 1
ATOM 580 N N . ALA A 1 76 ? 11.621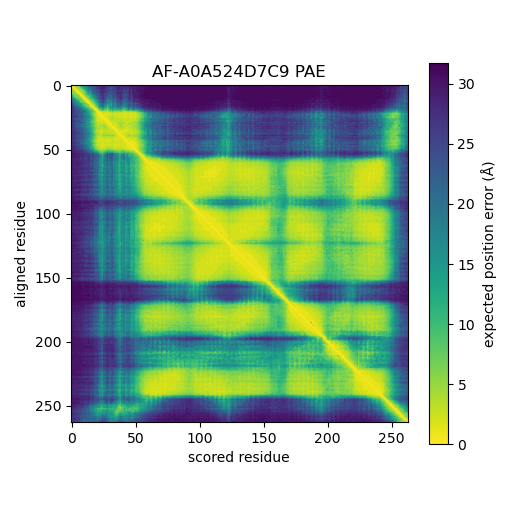 -5.056 -3.094 1.00 89.25 76 ALA A N 1
ATOM 581 C CA . ALA A 1 76 ? 11.596 -4.685 -4.505 1.00 89.25 76 ALA A CA 1
ATOM 582 C C . ALA A 1 76 ? 12.003 -3.224 -4.746 1.00 89.25 76 ALA A C 1
ATOM 584 O O . ALA A 1 76 ? 12.806 -2.954 -5.642 1.00 89.25 76 ALA A O 1
ATOM 585 N N . ALA A 1 77 ? 11.494 -2.291 -3.934 1.00 85.44 77 ALA A N 1
ATOM 586 C CA . ALA A 1 77 ? 11.856 -0.878 -4.010 1.00 85.44 77 ALA A CA 1
ATOM 587 C C . ALA A 1 77 ? 13.354 -0.672 -3.735 1.00 85.44 77 ALA A C 1
ATOM 589 O O . ALA A 1 77 ? 14.034 0.019 -4.497 1.00 85.44 77 ALA A O 1
ATOM 590 N N . LEU A 1 78 ? 13.897 -1.326 -2.701 1.00 88.56 78 LEU A N 1
ATOM 591 C CA . LEU A 1 78 ? 15.328 -1.290 -2.394 1.00 88.56 78 LEU A CA 1
ATOM 592 C C . LEU A 1 78 ? 16.165 -1.875 -3.527 1.00 88.56 78 LEU A C 1
ATOM 594 O O . LEU A 1 78 ? 17.129 -1.244 -3.950 1.00 88.56 78 LEU A O 1
ATOM 598 N N . TYR A 1 79 ? 15.790 -3.044 -4.047 1.00 88.25 79 TYR A N 1
ATOM 599 C CA . TYR A 1 79 ? 16.524 -3.685 -5.133 1.00 88.25 79 TYR A CA 1
ATOM 600 C C . TYR A 1 79 ? 16.623 -2.780 -6.365 1.00 88.25 79 TYR A C 1
ATOM 602 O O . TYR A 1 79 ? 17.718 -2.562 -6.874 1.00 88.25 79 TYR A O 1
ATOM 610 N N . ILE A 1 80 ? 15.509 -2.195 -6.811 1.00 83.88 80 ILE A N 1
ATOM 611 C CA . ILE A 1 80 ? 15.505 -1.303 -7.982 1.00 83.88 80 ILE A CA 1
ATOM 612 C C . ILE A 1 80 ? 16.291 -0.032 -7.722 1.00 83.88 80 ILE A C 1
ATOM 614 O O . ILE A 1 80 ? 17.000 0.427 -8.612 1.00 83.88 80 ILE A O 1
ATOM 618 N N . THR A 1 81 ? 16.198 0.514 -6.512 1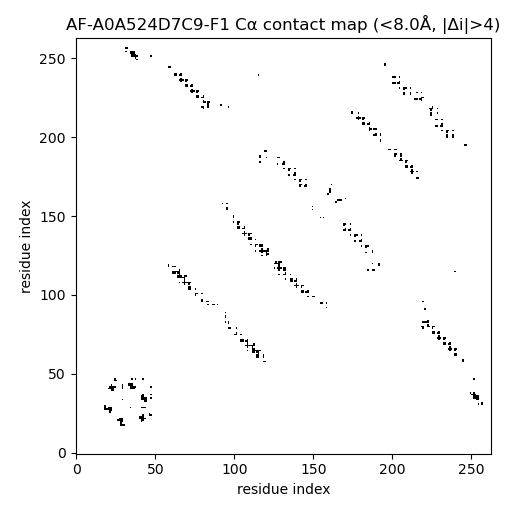.00 84.88 81 THR A N 1
ATOM 619 C CA . THR A 1 81 ? 16.961 1.703 -6.126 1.00 84.88 81 THR A CA 1
ATOM 620 C C . THR A 1 81 ? 18.459 1.423 -6.173 1.00 84.88 81 THR A C 1
ATOM 622 O O . THR A 1 81 ? 19.209 2.171 -6.797 1.00 84.88 81 THR A O 1
ATOM 625 N N . LEU A 1 82 ? 18.902 0.319 -5.566 1.00 87.44 82 LEU A N 1
ATOM 626 C CA . LEU A 1 82 ? 20.306 -0.092 -5.559 1.00 87.44 82 LEU A CA 1
ATOM 627 C C . LEU A 1 82 ? 20.805 -0.422 -6.967 1.00 87.44 82 LEU A C 1
ATOM 629 O O . LEU A 1 82 ? 21.906 -0.021 -7.333 1.00 87.44 82 LEU A O 1
ATOM 633 N N . HIS A 1 83 ? 19.979 -1.084 -7.775 1.00 85.69 83 HIS A N 1
ATOM 634 C CA . HIS A 1 83 ? 20.288 -1.374 -9.170 1.00 85.69 83 HIS A CA 1
ATOM 635 C C . HIS A 1 83 ? 20.424 -0.076 -9.986 1.00 85.69 83 HIS A C 1
ATOM 637 O O . HIS A 1 83 ? 21.407 0.110 -10.698 1.00 85.69 83 HIS A O 1
ATOM 643 N N . ALA A 1 84 ? 19.505 0.879 -9.825 1.00 80.56 84 ALA A N 1
ATOM 644 C CA . ALA A 1 84 ? 19.580 2.180 -10.490 1.00 80.56 84 ALA A CA 1
ATOM 645 C C . ALA A 1 84 ? 20.830 2.976 -10.077 1.00 80.56 84 ALA A C 1
ATOM 647 O O . ALA A 1 84 ? 21.466 3.591 -10.927 1.00 80.56 84 ALA A O 1
ATOM 648 N N . LEU A 1 85 ? 21.227 2.928 -8.799 1.00 83.88 85 LEU A N 1
ATOM 649 C CA . LEU A 1 85 ? 22.480 3.532 -8.330 1.00 83.88 85 LEU A CA 1
ATOM 650 C C . LEU A 1 85 ? 23.710 2.863 -8.935 1.00 83.88 85 LEU A C 1
ATOM 652 O O . LEU A 1 85 ? 24.625 3.556 -9.376 1.00 83.88 85 LEU A O 1
ATOM 656 N N . GLN A 1 86 ? 23.728 1.529 -8.962 1.00 86.56 86 GLN A N 1
ATOM 657 C CA . GLN A 1 86 ? 24.842 0.759 -9.506 1.00 86.56 86 GLN A CA 1
ATOM 658 C C . GLN A 1 86 ? 25.118 1.139 -10.961 1.00 86.56 86 GLN A C 1
ATOM 660 O O . GLN A 1 86 ? 26.276 1.197 -11.360 1.00 86.56 86 GLN A O 1
ATOM 665 N N . TYR A 1 87 ? 24.074 1.436 -11.733 1.00 82.44 87 TYR A N 1
ATOM 666 C CA . TYR A 1 87 ? 24.174 1.781 -13.149 1.00 82.44 87 TYR A CA 1
ATOM 667 C C . TYR A 1 87 ? 23.995 3.277 -13.441 1.00 82.44 87 TYR A C 1
ATOM 669 O O . TYR A 1 87 ? 23.915 3.665 -14.606 1.00 82.44 87 TYR A O 1
ATOM 677 N N . ALA A 1 88 ? 24.002 4.137 -12.417 1.00 77.25 88 ALA A N 1
ATOM 678 C CA . ALA A 1 88 ? 23.774 5.576 -12.575 1.00 77.25 88 ALA A CA 1
ATOM 679 C C . ALA A 1 88 ? 24.791 6.251 -13.517 1.00 77.25 88 ALA A C 1
ATOM 681 O O . ALA A 1 88 ? 24.470 7.239 -14.174 1.00 77.25 88 ALA A O 1
ATOM 682 N N . TYR A 1 89 ? 26.004 5.700 -13.622 1.00 79.12 89 TYR A N 1
ATOM 683 C CA . TYR A 1 89 ? 27.071 6.215 -14.485 1.00 79.12 89 TYR A CA 1
ATOM 684 C C . TYR A 1 89 ? 26.860 5.937 -15.984 1.00 79.12 89 TYR A C 1
ATOM 686 O O . TYR A 1 89 ? 27.497 6.589 -16.807 1.00 79.12 89 TYR A O 1
ATOM 694 N N . LEU A 1 90 ? 25.991 4.985 -16.353 1.00 72.94 90 LEU A N 1
ATOM 695 C CA . LEU A 1 90 ? 25.727 4.630 -17.755 1.00 72.94 90 LEU A CA 1
ATOM 696 C C . LEU A 1 90 ? 24.823 5.647 -18.471 1.00 72.94 90 LEU A C 1
ATOM 698 O O . LEU A 1 90 ? 24.705 5.614 -19.694 1.00 72.94 90 LEU A O 1
ATOM 702 N N . GLY A 1 91 ? 24.202 6.563 -17.722 1.00 66.19 91 GLY A N 1
ATOM 703 C CA . GLY A 1 91 ? 23.198 7.480 -18.246 1.00 66.19 91 GLY A CA 1
ATOM 704 C C . GLY A 1 91 ? 21.859 6.785 -18.556 1.00 66.19 91 GLY A C 1
ATOM 705 O O . GLY A 1 91 ? 21.777 5.559 -18.654 1.00 66.19 91 GLY A O 1
ATOM 706 N N . PRO A 1 92 ? 20.770 7.559 -18.708 1.00 62.22 92 PRO A N 1
ATOM 707 C CA . PRO A 1 92 ? 19.416 7.016 -18.826 1.00 62.22 92 PRO A CA 1
ATOM 708 C C . PRO A 1 92 ? 19.180 6.205 -20.108 1.00 62.22 92 PRO A C 1
ATOM 710 O O . PRO A 1 92 ? 18.326 5.334 -20.116 1.00 62.22 92 PRO A O 1
ATOM 71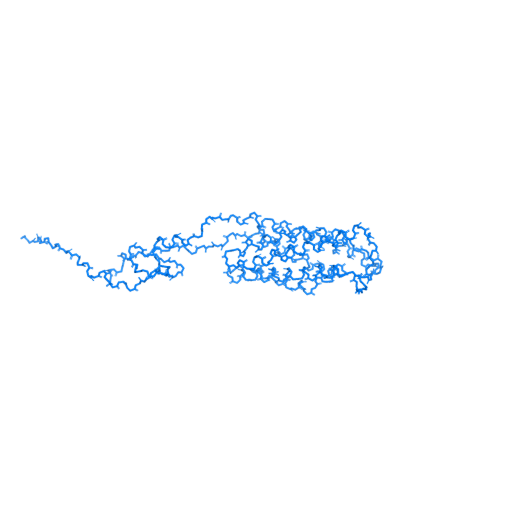3 N N . SER A 1 93 ? 19.932 6.430 -21.185 1.00 62.00 93 SER A N 1
ATOM 714 C CA . SER A 1 93 ? 19.745 5.722 -22.462 1.00 62.00 93 SER A CA 1
ATOM 715 C C . SER A 1 93 ? 20.347 4.311 -22.505 1.00 62.00 93 SER A C 1
ATOM 717 O O . SER A 1 93 ? 19.978 3.530 -23.378 1.00 62.00 93 SER A O 1
ATOM 719 N N . ALA A 1 94 ? 21.254 3.970 -21.585 1.00 65.31 94 ALA A N 1
ATOM 720 C CA . ALA A 1 94 ? 21.914 2.661 -21.531 1.00 65.31 94 ALA A CA 1
ATOM 721 C C . ALA A 1 94 ? 21.502 1.821 -20.308 1.00 65.31 94 ALA A C 1
ATOM 723 O O . ALA A 1 94 ? 21.897 0.660 -20.190 1.00 65.31 94 ALA A O 1
ATOM 724 N N . TYR A 1 95 ? 20.701 2.389 -19.403 1.00 69.62 95 TYR A N 1
ATOM 725 C CA . TYR A 1 95 ? 20.180 1.697 -18.232 1.00 69.62 95 TYR A CA 1
ATOM 726 C C . TYR A 1 95 ? 18.850 0.995 -18.536 1.00 69.62 95 TYR A C 1
ATOM 728 O O . TYR A 1 95 ? 17.870 1.631 -18.917 1.00 69.62 95 TYR A O 1
ATOM 736 N N . LEU A 1 96 ? 18.801 -0.319 -18.309 1.00 71.75 96 LEU A N 1
ATOM 737 C CA . LEU A 1 96 ? 17.581 -1.124 -18.384 1.00 71.75 96 LEU A CA 1
ATOM 738 C C . LEU A 1 96 ? 17.113 -1.475 -16.961 1.00 71.75 96 LEU A C 1
ATOM 740 O O . LEU A 1 96 ? 17.746 -2.308 -16.303 1.00 71.75 96 LEU A O 1
ATOM 744 N N . PRO A 1 97 ? 16.028 -0.861 -16.454 1.00 74.19 97 PRO A N 1
ATOM 745 C CA . PRO A 1 97 ? 15.502 -1.196 -15.139 1.00 74.19 97 PRO A CA 1
ATOM 746 C C . PRO A 1 97 ? 14.916 -2.620 -15.120 1.00 74.19 97 PRO A C 1
ATOM 748 O O . PRO A 1 97 ? 14.282 -3.040 -16.093 1.00 74.19 97 PRO A O 1
ATOM 751 N N . PRO A 1 98 ? 15.049 -3.366 -14.005 1.00 80.00 98 PRO A N 1
ATOM 752 C CA . PRO A 1 98 ? 14.538 -4.731 -13.867 1.00 80.00 98 PRO A CA 1
ATOM 753 C C . PRO A 1 98 ? 13.014 -4.743 -13.628 1.00 80.00 98 PRO A C 1
ATOM 755 O O . PRO A 1 98 ? 12.512 -5.158 -12.581 1.00 80.00 98 PRO A O 1
ATOM 758 N N . LEU A 1 99 ? 12.258 -4.271 -14.622 1.00 77.88 99 LEU A N 1
ATOM 759 C CA . LEU A 1 99 ? 10.814 -4.020 -14.546 1.00 77.88 99 LEU A CA 1
ATOM 760 C C . LEU A 1 99 ? 9.981 -5.278 -14.292 1.00 77.88 99 LEU A C 1
ATOM 762 O O . LEU A 1 99 ? 8.952 -5.195 -13.635 1.00 77.88 99 LEU A O 1
ATOM 766 N N . VAL A 1 100 ? 10.415 -6.448 -14.763 1.00 82.38 100 VAL A N 1
ATOM 767 C CA . VAL A 1 100 ? 9.714 -7.718 -14.499 1.00 82.38 100 VAL A CA 1
ATOM 768 C C . VAL A 1 100 ? 9.667 -8.003 -12.997 1.00 82.38 100 VAL A C 1
ATOM 770 O O . VAL A 1 100 ? 8.607 -8.335 -12.461 1.00 82.38 100 VAL A O 1
ATOM 773 N N . LEU A 1 101 ? 10.794 -7.815 -12.301 1.00 83.75 101 LEU A N 1
ATOM 774 C CA . LEU A 1 101 ? 10.868 -8.005 -10.854 1.00 83.75 101 LEU A CA 1
ATOM 775 C C . LEU A 1 101 ? 10.032 -6.950 -10.119 1.00 83.75 101 LEU A C 1
ATOM 777 O O . LEU A 1 101 ? 9.308 -7.297 -9.187 1.00 83.75 101 LEU A O 1
ATOM 781 N N . TYR A 1 102 ? 10.080 -5.692 -10.580 1.00 82.38 102 TYR A N 1
ATOM 782 C CA . TYR A 1 102 ? 9.220 -4.622 -10.070 1.00 82.38 102 TYR A CA 1
ATOM 783 C C . TYR A 1 102 ? 7.750 -5.031 -10.148 1.00 82.38 102 TYR A C 1
ATOM 785 O O . TYR A 1 102 ? 7.088 -5.195 -9.128 1.00 82.38 102 TYR A O 1
ATOM 793 N N . LEU A 1 103 ? 7.246 -5.267 -11.358 1.00 84.88 103 LEU A N 1
ATOM 794 C CA . LEU A 1 103 ? 5.830 -5.517 -11.591 1.00 84.88 103 LEU A CA 1
ATOM 795 C C . LEU A 1 103 ? 5.343 -6.744 -10.811 1.00 84.88 103 LEU A C 1
ATOM 797 O O . LEU A 1 103 ? 4.298 -6.675 -10.168 1.00 84.88 103 LEU A O 1
ATOM 801 N N . THR A 1 104 ? 6.139 -7.817 -10.778 1.00 88.50 104 THR A N 1
ATOM 802 C CA . THR A 1 104 ? 5.828 -9.033 -10.009 1.00 88.50 104 THR A CA 1
ATOM 803 C C . THR A 1 104 ? 5.701 -8.747 -8.513 1.00 88.50 104 THR A C 1
ATOM 805 O O . THR A 1 104 ? 4.744 -9.181 -7.874 1.00 88.50 104 THR A O 1
ATOM 808 N N . ALA A 1 105 ? 6.637 -7.990 -7.938 1.00 90.50 105 ALA A N 1
ATOM 809 C CA . ALA A 1 105 ? 6.589 -7.669 -6.518 1.00 90.50 105 ALA A CA 1
ATOM 810 C C . ALA A 1 105 ? 5.368 -6.812 -6.161 1.00 90.50 105 ALA A C 1
ATOM 812 O O . ALA A 1 105 ? 4.708 -7.076 -5.156 1.00 90.50 105 ALA A O 1
ATOM 813 N N . PHE A 1 106 ? 5.019 -5.826 -6.992 1.00 86.88 106 PHE A N 1
ATOM 814 C CA . PHE A 1 106 ? 3.862 -4.960 -6.746 1.00 86.88 106 PHE A CA 1
ATOM 815 C C . PHE A 1 106 ? 2.522 -5.672 -6.974 1.00 86.88 106 PHE A C 1
ATOM 817 O O . PHE A 1 106 ? 1.585 -5.430 -6.212 1.00 86.88 106 PHE A O 1
ATOM 824 N N . MET A 1 107 ? 2.450 -6.631 -7.907 1.00 90.50 107 MET A N 1
ATOM 825 C CA . MET A 1 107 ? 1.296 -7.534 -8.037 1.00 90.50 107 MET A CA 1
ATOM 826 C C . MET A 1 107 ? 1.017 -8.347 -6.771 1.00 90.50 107 MET A C 1
ATOM 828 O O . MET A 1 107 ? -0.131 -8.689 -6.516 1.00 90.50 107 MET A O 1
ATOM 832 N N . LEU A 1 108 ? 2.045 -8.685 -5.991 1.00 92.12 108 LEU A N 1
ATOM 833 C CA . LEU A 1 108 ? 1.888 -9.423 -4.735 1.00 92.12 108 LEU A CA 1
ATOM 834 C C . LEU A 1 108 ? 1.688 -8.478 -3.546 1.00 92.12 108 LEU A C 1
ATOM 836 O O . LEU A 1 108 ? 0.866 -8.726 -2.670 1.00 92.12 108 LEU A O 1
ATOM 840 N N . SER A 1 109 ? 2.420 -7.367 -3.527 1.00 92.44 109 SER A N 1
ATOM 841 C CA . SER A 1 109 ? 2.432 -6.404 -2.429 1.00 92.44 109 SER A CA 1
ATOM 842 C C . SER A 1 109 ? 1.102 -5.662 -2.263 1.00 92.44 109 SER A C 1
ATOM 844 O O . SER A 1 109 ? 0.619 -5.514 -1.139 1.00 92.44 109 SER A O 1
ATOM 846 N N . ILE A 1 110 ? 0.508 -5.185 -3.361 1.00 92.06 110 ILE A N 1
ATOM 847 C CA . ILE A 1 110 ? -0.720 -4.374 -3.344 1.00 92.06 110 ILE A CA 1
ATOM 848 C C . ILE A 1 110 ? -1.940 -5.138 -2.793 1.00 92.06 110 ILE A C 1
ATOM 850 O O . ILE A 1 110 ? -2.586 -4.613 -1.883 1.00 92.06 110 ILE A O 1
ATOM 854 N N . PRO A 1 111 ? -2.281 -6.354 -3.270 1.00 93.31 111 PRO A N 1
ATOM 855 C CA . PRO A 1 111 ? -3.467 -7.056 -2.781 1.00 93.31 111 PRO A CA 1
ATOM 856 C C . PRO A 1 111 ? -3.312 -7.506 -1.323 1.00 93.31 111 PRO A C 1
ATOM 858 O O . PRO A 1 111 ? -4.285 -7.538 -0.578 1.00 93.31 111 PRO A O 1
ATOM 861 N N . LEU A 1 112 ? -2.090 -7.806 -0.878 1.00 94.25 112 LEU A N 1
ATOM 862 C CA . LEU A 1 112 ? -1.829 -8.136 0.522 1.00 94.25 112 LEU A CA 1
ATOM 863 C C . LEU A 1 112 ? -2.047 -6.928 1.444 1.00 94.25 112 LEU A C 1
ATOM 865 O O . LEU A 1 112 ? -2.696 -7.049 2.481 1.00 94.25 112 LEU A O 1
ATOM 869 N N . GLN A 1 113 ? -1.564 -5.749 1.048 1.00 91.88 113 GLN A N 1
ATOM 870 C CA . GLN A 1 113 ? -1.800 -4.511 1.795 1.00 91.88 113 GLN A CA 1
ATOM 871 C C . GLN A 1 113 ? -3.281 -4.123 1.830 1.00 91.88 113 GLN A C 1
ATOM 873 O O . GLN A 1 113 ? -3.781 -3.677 2.863 1.00 91.88 113 GLN A O 1
ATOM 878 N N . SER A 1 114 ? -3.999 -4.301 0.719 1.00 92.12 114 SER A N 1
ATOM 879 C CA . SER A 1 114 ? -5.409 -3.921 0.638 1.00 92.12 114 SER A CA 1
ATOM 880 C C . SER A 1 114 ? -6.301 -4.760 1.563 1.00 92.12 114 SER A C 1
ATOM 882 O O . SER A 1 114 ? -7.270 -4.234 2.110 1.00 92.12 114 SER A O 1
ATOM 884 N N . LEU A 1 115 ? -5.929 -6.017 1.838 1.00 91.25 115 LEU A N 1
ATOM 885 C CA . LEU A 1 115 ? -6.578 -6.855 2.852 1.00 91.25 115 LEU A CA 1
ATOM 886 C C . LEU A 1 115 ? -6.402 -6.307 4.277 1.00 91.25 115 LEU A C 1
ATOM 888 O O . LEU A 1 115 ? -7.362 -6.299 5.049 1.00 91.25 115 LEU A O 1
ATOM 892 N N . GLY A 1 116 ? -5.213 -5.809 4.628 1.00 89.19 116 GLY A N 1
ATOM 893 C CA . GLY A 1 116 ? -4.991 -5.166 5.929 1.00 89.19 116 GLY A CA 1
ATOM 894 C C . GLY A 1 116 ? -5.749 -3.850 6.068 1.00 89.19 116 GLY A C 1
ATOM 895 O O . GLY A 1 116 ? -6.320 -3.583 7.121 1.00 89.19 116 GLY A O 1
ATOM 896 N N . LEU A 1 117 ? -5.820 -3.051 4.998 1.00 88.06 117 LEU A N 1
ATOM 897 C CA . LEU A 1 117 ? -6.605 -1.808 4.969 1.00 88.06 117 LEU A CA 1
ATOM 898 C C . LEU A 1 117 ? -8.117 -2.055 5.038 1.00 88.06 117 LEU A C 1
ATOM 900 O O . LEU A 1 117 ? -8.848 -1.243 5.611 1.00 88.06 117 LEU A O 1
ATOM 904 N N . LEU A 1 118 ? -8.594 -3.168 4.476 1.00 89.94 118 LEU A N 1
ATOM 905 C CA . LEU A 1 118 ? -9.970 -3.616 4.659 1.00 89.94 118 LEU A CA 1
ATOM 906 C C . LEU A 1 118 ? -10.220 -3.961 6.128 1.00 89.94 118 LEU A C 1
ATOM 908 O O . LEU A 1 118 ? -11.170 -3.442 6.710 1.00 89.94 118 LEU A O 1
ATOM 912 N N . ALA A 1 119 ? -9.362 -4.793 6.727 1.00 87.25 119 ALA A N 1
ATOM 913 C CA . ALA A 1 119 ? -9.489 -5.189 8.128 1.00 87.25 119 ALA A CA 1
ATOM 914 C C . ALA A 1 119 ? -9.488 -3.971 9.064 1.00 87.25 119 ALA A C 1
ATOM 916 O O . ALA A 1 119 ? -10.374 -3.852 9.905 1.00 87.25 119 ALA A O 1
ATOM 917 N N . LEU A 1 120 ? -8.583 -3.021 8.807 1.00 81.81 120 LEU A N 1
ATOM 918 C CA . LEU A 1 120 ? -8.442 -1.747 9.514 1.00 81.81 120 LEU A CA 1
ATOM 919 C C . LEU A 1 120 ? -9.739 -0.931 9.577 1.00 81.81 120 LEU A C 1
ATOM 921 O O . LEU A 1 120 ? -10.032 -0.286 10.581 1.00 81.81 120 LEU A O 1
ATOM 925 N N . ASN A 1 121 ? -10.477 -0.893 8.469 1.00 82.12 121 ASN A N 1
ATOM 926 C CA . ASN A 1 121 ? -11.581 0.043 8.283 1.00 82.12 121 ASN A CA 1
ATOM 927 C C . ASN A 1 121 ? -12.960 -0.624 8.352 1.00 82.12 121 ASN A C 1
ATOM 929 O O . ASN A 1 121 ? -13.965 0.077 8.328 1.00 82.12 121 ASN A O 1
ATOM 933 N N . ARG A 1 122 ? -13.045 -1.952 8.476 1.00 81.69 122 ARG A N 1
ATOM 934 C CA . ARG A 1 122 ? -14.303 -2.705 8.322 1.00 81.69 122 ARG A CA 1
ATOM 935 C C . ARG A 1 122 ? -15.426 -2.326 9.296 1.00 81.69 122 ARG A C 1
ATOM 937 O O . ARG A 1 122 ? -16.582 -2.442 8.915 1.00 81.69 122 ARG A O 1
ATOM 944 N N . VAL A 1 123 ? -15.105 -1.942 10.536 1.00 75.12 123 VAL A N 1
ATOM 945 C CA . VAL A 1 123 ? -16.115 -1.723 11.593 1.00 75.12 123 VAL A CA 1
ATOM 946 C C . VAL A 1 123 ? -16.721 -0.324 11.507 1.00 75.12 123 VAL A C 1
ATOM 948 O O . VAL A 1 123 ? -17.924 -0.163 11.662 1.00 75.12 123 VAL A O 1
ATOM 951 N N . GLU A 1 124 ? -15.892 0.685 11.251 1.00 68.56 124 GLU A N 1
ATOM 952 C CA . GLU A 1 124 ? -16.298 2.093 11.355 1.00 68.56 124 GLU A CA 1
ATOM 953 C C . GLU A 1 124 ? -16.270 2.841 10.017 1.00 68.56 124 GLU A C 1
ATOM 955 O O . GLU A 1 124 ? -17.015 3.797 9.841 1.00 68.56 124 GLU A O 1
ATOM 960 N N . LEU A 1 125 ? -15.425 2.424 9.068 1.00 77.75 125 LEU A N 1
ATOM 961 C CA . LEU A 1 125 ? -15.226 3.076 7.766 1.00 77.75 125 LEU A CA 1
ATOM 962 C C . LEU A 1 125 ? -15.268 2.044 6.635 1.00 77.75 125 LEU A C 1
ATOM 964 O O . LEU A 1 125 ? -14.374 1.981 5.786 1.00 77.75 125 LEU A O 1
ATOM 968 N N . GLN A 1 126 ? -16.299 1.199 6.641 1.00 82.56 126 GLN A N 1
ATOM 969 C CA . GLN A 1 126 ? -16.400 0.061 5.729 1.00 82.56 126 GLN A CA 1
ATOM 970 C C . GLN A 1 126 ? -16.242 0.477 4.258 1.00 82.56 126 GLN A C 1
ATOM 972 O O . GLN A 1 126 ? -15.568 -0.214 3.498 1.00 82.56 126 GLN A O 1
ATOM 977 N N . GLU A 1 127 ? -16.778 1.639 3.878 1.00 84.94 127 GLU A N 1
ATOM 978 C CA . GLU A 1 127 ? -16.645 2.209 2.533 1.00 84.94 127 GLU A CA 1
ATOM 979 C C . GLU A 1 127 ? -15.180 2.441 2.134 1.00 84.94 127 GLU A C 1
ATOM 981 O O . GLU A 1 127 ? -14.772 2.059 1.040 1.00 84.94 127 GLU A O 1
ATOM 986 N N . VAL A 1 128 ? -14.357 2.986 3.038 1.00 82.00 128 VAL A N 1
ATOM 987 C CA . VAL A 1 128 ? -12.921 3.223 2.802 1.00 82.00 128 VAL A CA 1
ATOM 988 C C . VAL A 1 128 ? -12.165 1.899 2.686 1.00 82.00 128 VAL A C 1
ATOM 990 O O . VAL A 1 128 ? -11.294 1.753 1.824 1.00 82.00 128 VAL A O 1
ATOM 993 N N . GLY A 1 129 ? -12.512 0.913 3.519 1.00 84.44 129 GLY A N 1
ATOM 994 C CA . GLY A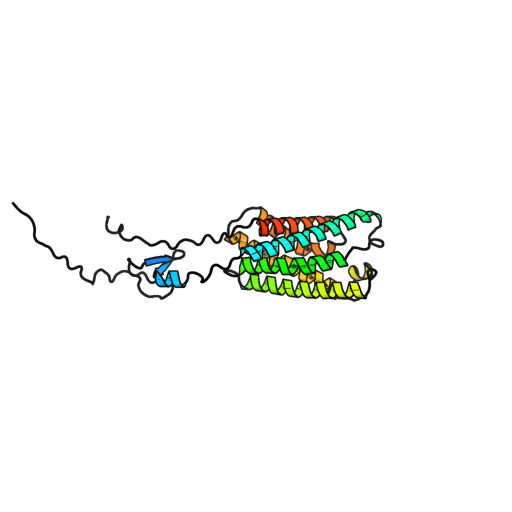 1 129 ? -11.934 -0.431 3.450 1.00 84.44 129 GLY A CA 1
ATOM 995 C C . GLY A 1 129 ? -12.249 -1.135 2.126 1.00 84.44 129 GLY A C 1
ATOM 996 O O . GLY A 1 129 ? -11.347 -1.663 1.473 1.00 84.44 129 GLY A O 1
ATOM 997 N N . VAL A 1 130 ? -13.510 -1.087 1.688 1.00 89.31 130 VAL A N 1
ATOM 998 C CA . VAL A 1 130 ? -13.960 -1.659 0.407 1.00 89.31 130 VAL A CA 1
ATOM 999 C C . VAL A 1 130 ? -13.319 -0.931 -0.773 1.00 89.31 130 VAL A C 1
ATOM 1001 O O . VAL A 1 130 ? -12.848 -1.584 -1.704 1.00 89.31 130 VAL A O 1
ATOM 1004 N N . LEU A 1 131 ? -13.236 0.400 -0.723 1.00 88.25 131 LEU A N 1
ATOM 1005 C CA . LEU A 1 131 ? -12.588 1.200 -1.760 1.00 88.25 131 LEU A CA 1
ATOM 1006 C C . LEU A 1 131 ? -11.096 0.855 -1.886 1.00 88.25 131 LEU A C 1
ATOM 1008 O O . LEU A 1 131 ? -10.604 0.656 -2.997 1.00 88.25 131 LEU A O 1
ATOM 1012 N N . SER A 1 132 ? -10.394 0.712 -0.757 1.00 86.50 132 SER A N 1
ATOM 1013 C CA . SER A 1 132 ? -8.981 0.300 -0.719 1.00 86.50 132 SER A CA 1
ATOM 1014 C C . SER A 1 132 ? -8.775 -1.075 -1.358 1.00 86.50 132 SER A C 1
ATOM 1016 O O . SER A 1 132 ? -7.845 -1.268 -2.145 1.00 86.50 132 SER A O 1
ATOM 1018 N N . LEU A 1 133 ? -9.665 -2.026 -1.057 1.00 91.31 133 LEU A N 1
ATOM 1019 C CA . LEU A 1 133 ? -9.648 -3.360 -1.653 1.00 91.31 133 LEU A CA 1
ATOM 1020 C C . LEU A 1 133 ? -9.902 -3.310 -3.162 1.00 91.31 133 LEU A C 1
ATOM 1022 O O . LEU A 1 133 ? -9.140 -3.902 -3.927 1.00 91.31 133 LEU A O 1
ATOM 1026 N N . ALA A 1 134 ? -10.937 -2.585 -3.592 1.00 90.94 134 ALA A N 1
ATOM 1027 C CA . ALA A 1 134 ? -11.309 -2.464 -4.997 1.00 90.94 134 ALA A CA 1
ATOM 1028 C C . ALA A 1 134 ? -10.170 -1.862 -5.829 1.00 90.94 134 ALA A C 1
ATOM 1030 O O . ALA A 1 134 ? -9.768 -2.438 -6.840 1.00 90.94 134 ALA A O 1
ATOM 1031 N N . ILE A 1 135 ? -9.584 -0.755 -5.365 1.00 88.06 135 ILE A N 1
ATOM 1032 C CA . ILE A 1 135 ? -8.442 -0.120 -6.033 1.00 88.06 135 ILE A CA 1
ATOM 1033 C C . ILE A 1 135 ? -7.226 -1.051 -6.022 1.00 88.06 135 ILE A C 1
ATOM 1035 O O . ILE A 1 135 ? -6.522 -1.138 -7.029 1.00 88.06 135 ILE A O 1
ATOM 1039 N N . GLY A 1 136 ? -6.992 -1.787 -4.931 1.00 89.44 136 GLY A N 1
ATOM 1040 C CA . GLY A 1 136 ? -5.916 -2.774 -4.850 1.00 89.44 136 GLY A CA 1
ATOM 1041 C C . GLY A 1 136 ? -6.058 -3.894 -5.887 1.00 89.44 136 GLY A C 1
ATOM 1042 O O . GLY A 1 136 ? -5.089 -4.227 -6.571 1.00 89.44 136 GLY A O 1
ATOM 1043 N N . ILE A 1 137 ? -7.266 -4.436 -6.070 1.00 91.62 137 ILE A N 1
ATOM 1044 C CA . ILE A 1 137 ? -7.560 -5.471 -7.076 1.00 91.62 137 ILE A CA 1
ATOM 1045 C C . ILE A 1 137 ? -7.359 -4.923 -8.492 1.00 91.62 137 ILE A C 1
ATOM 1047 O O . ILE A 1 137 ? -6.670 -5.548 -9.299 1.00 91.62 137 ILE A O 1
ATOM 1051 N N . VAL A 1 138 ? -7.913 -3.743 -8.786 1.00 90.31 138 VAL A N 1
ATOM 1052 C CA . VAL A 1 138 ? -7.783 -3.112 -10.109 1.00 90.31 138 VAL A CA 1
ATOM 1053 C C . VAL A 1 138 ? -6.315 -2.811 -10.419 1.00 90.31 138 VAL A C 1
ATOM 1055 O O . VAL A 1 138 ? -5.833 -3.160 -11.496 1.00 90.31 138 VAL A O 1
ATOM 1058 N N . SER A 1 139 ? -5.573 -2.260 -9.455 1.00 87.50 139 SER A N 1
ATOM 1059 C CA . SER A 1 139 ? -4.125 -2.045 -9.569 1.00 87.50 139 SER A CA 1
ATOM 1060 C C . SER A 1 139 ? -3.397 -3.356 -9.866 1.00 87.50 139 SER A C 1
ATOM 1062 O O . SER A 1 139 ? -2.647 -3.434 -10.833 1.00 87.50 139 SER A O 1
ATOM 1064 N N . THR A 1 140 ? -3.673 -4.418 -9.105 1.00 90.44 140 THR A N 1
ATOM 1065 C CA . THR A 1 140 ? -3.061 -5.743 -9.311 1.00 90.44 140 THR A CA 1
ATOM 1066 C C . THR A 1 140 ? -3.307 -6.275 -10.722 1.00 90.44 140 THR A C 1
ATOM 1068 O O . THR A 1 140 ? -2.378 -6.766 -11.364 1.00 90.44 140 THR A O 1
ATOM 1071 N N . GLY A 1 141 ? -4.534 -6.134 -11.235 1.00 87.69 141 GLY A N 1
ATOM 1072 C CA . GLY A 1 141 ? -4.886 -6.542 -12.595 1.00 87.69 141 GLY A CA 1
ATOM 1073 C C . GLY A 1 141 ? -4.094 -5.788 -13.666 1.00 87.69 141 GLY A C 1
ATOM 1074 O O . GLY A 1 141 ? -3.570 -6.405 -14.592 1.00 87.69 141 GLY A O 1
ATOM 1075 N N . VAL A 1 142 ? -3.935 -4.470 -13.517 1.00 84.75 142 VAL A N 1
ATOM 1076 C CA . VAL A 1 142 ? -3.185 -3.648 -14.483 1.00 84.75 142 VAL A CA 1
ATOM 1077 C C . VAL A 1 142 ? -1.673 -3.890 -14.396 1.00 84.75 142 VAL A C 1
ATOM 1079 O O . VAL A 1 142 ? -1.003 -3.950 -15.431 1.00 84.75 142 VAL A O 1
ATOM 1082 N N . PHE A 1 143 ? -1.127 -4.121 -13.197 1.00 84.25 143 PHE A N 1
ATOM 1083 C CA . PHE A 1 143 ? 0.258 -4.584 -13.037 1.00 84.25 143 PHE A CA 1
ATOM 1084 C C . PHE A 1 143 ? 0.470 -5.966 -13.671 1.00 84.25 143 PHE A C 1
ATOM 1086 O O . PHE A 1 143 ? 1.493 -6.179 -14.316 1.00 84.25 143 PHE A O 1
ATOM 1093 N N . GLY A 1 144 ? -0.509 -6.870 -13.562 1.00 86.12 144 GLY A N 1
ATOM 1094 C CA . GLY A 1 144 ? -0.488 -8.180 -14.217 1.00 86.12 144 GLY A CA 1
ATOM 1095 C C . GLY A 1 144 ? -0.517 -8.110 -15.732 1.00 86.12 144 GLY A C 1
ATOM 1096 O O . GLY A 1 144 ? 0.292 -8.768 -16.383 1.00 86.12 144 GLY A O 1
ATOM 1097 N N . ALA A 1 145 ? -1.375 -7.262 -16.295 1.00 83.31 145 ALA A N 1
ATOM 1098 C CA . ALA A 1 145 ? -1.381 -7.002 -17.730 1.00 83.31 145 ALA A CA 1
ATOM 1099 C C . ALA A 1 145 ? -0.032 -6.429 -18.198 1.00 83.31 145 ALA A C 1
ATOM 1101 O O . ALA A 1 145 ? 0.520 -6.887 -19.195 1.00 83.31 145 ALA A O 1
ATOM 1102 N N . SER A 1 146 ? 0.536 -5.491 -17.432 1.00 80.44 146 SER A N 1
ATOM 1103 C CA . SER A 1 146 ? 1.848 -4.897 -17.723 1.00 80.44 146 SER A CA 1
ATOM 1104 C C . SER A 1 146 ? 2.984 -5.922 -17.638 1.00 80.44 146 SER A C 1
ATOM 1106 O O . SER A 1 146 ? 3.903 -5.896 -18.452 1.00 80.44 146 SER A O 1
ATOM 1108 N N . LEU A 1 147 ? 2.936 -6.837 -16.664 1.00 82.88 147 LEU A N 1
ATOM 1109 C CA . LEU A 1 147 ? 3.917 -7.911 -16.517 1.00 82.88 147 LEU A CA 1
ATOM 1110 C C . LEU A 1 147 ? 3.832 -8.895 -17.684 1.00 82.88 147 LEU A C 1
ATOM 1112 O O . LEU A 1 147 ? 4.856 -9.218 -18.280 1.00 82.88 147 LEU A O 1
ATOM 1116 N N . TYR A 1 148 ? 2.621 -9.350 -18.013 1.00 82.75 148 TYR A N 1
ATOM 1117 C CA . TYR A 1 148 ? 2.381 -10.261 -19.130 1.00 82.75 148 TYR A CA 1
ATOM 1118 C C . TYR A 1 148 ? 2.918 -9.684 -20.440 1.00 82.75 148 TYR A C 1
ATOM 1120 O O . TYR A 1 148 ? 3.686 -10.347 -21.133 1.00 82.75 148 TYR A O 1
ATOM 1128 N N . ASP A 1 149 ? 2.592 -8.424 -20.726 1.00 76.44 149 ASP A N 1
ATOM 1129 C CA . ASP A 1 149 ? 3.068 -7.730 -21.919 1.00 76.44 149 ASP A CA 1
ATOM 1130 C C . ASP A 1 149 ? 4.602 -7.707 -21.992 1.00 76.44 149 ASP A C 1
ATOM 1132 O O . ASP A 1 149 ? 5.179 -8.058 -23.018 1.00 76.44 149 ASP A O 1
ATOM 1136 N N . ARG A 1 150 ? 5.289 -7.410 -20.882 1.00 75.62 150 ARG A N 1
ATOM 1137 C CA . ARG A 1 150 ? 6.764 -7.383 -20.830 1.00 75.62 150 ARG A CA 1
ATOM 1138 C C . ARG A 1 150 ? 7.410 -8.757 -20.959 1.00 75.62 150 ARG A C 1
ATOM 1140 O O . ARG A 1 150 ? 8.498 -8.865 -21.523 1.00 75.62 150 ARG A O 1
ATOM 1147 N N . LEU A 1 151 ? 6.757 -9.803 -20.460 1.00 80.06 151 LEU A N 1
ATOM 1148 C CA . LEU A 1 151 ? 7.218 -11.179 -20.649 1.00 80.06 151 LEU A CA 1
ATOM 1149 C C . LEU A 1 151 ? 7.081 -11.628 -22.111 1.00 80.06 151 LEU A C 1
ATOM 1151 O O . LEU A 1 151 ? 7.921 -12.387 -22.586 1.00 80.06 151 LEU A O 1
ATOM 1155 N N . VAL A 1 152 ? 6.055 -11.148 -22.821 1.00 79.12 152 VAL A N 1
ATOM 1156 C CA . VAL A 1 152 ? 5.786 -11.504 -24.224 1.00 79.12 152 VAL A CA 1
ATOM 1157 C C . VAL A 1 152 ? 6.613 -10.667 -25.207 1.00 79.12 152 VAL A C 1
ATOM 1159 O O . VAL A 1 152 ? 7.143 -11.207 -26.174 1.00 79.12 152 VAL A O 1
ATOM 1162 N N . THR A 1 153 ? 6.745 -9.361 -24.969 1.00 71.75 153 THR A N 1
ATOM 1163 C CA . THR A 1 153 ? 7.424 -8.410 -25.875 1.00 71.75 153 THR A CA 1
ATOM 1164 C C . THR A 1 153 ? 8.929 -8.285 -25.620 1.00 71.75 153 THR A C 1
ATOM 1166 O O . THR A 1 153 ? 9.664 -7.769 -26.463 1.00 71.75 153 THR A O 1
ATOM 1169 N N . GLY A 1 154 ? 9.412 -8.810 -24.491 1.00 65.81 154 GLY A N 1
ATOM 1170 C CA . GLY A 1 154 ? 10.821 -8.807 -24.114 1.00 65.81 154 GLY A CA 1
ATOM 1171 C C . GLY A 1 154 ? 11.271 -7.533 -23.381 1.00 65.81 154 GLY A C 1
ATOM 1172 O O . GLY A 1 154 ? 10.557 -6.532 -23.303 1.00 65.81 154 GLY A O 1
ATOM 1173 N N . PRO A 1 155 ? 12.494 -7.543 -22.818 1.00 58.88 155 PRO A N 1
ATOM 1174 C CA . PRO A 1 155 ? 12.972 -6.491 -21.917 1.00 58.88 155 PRO A CA 1
ATOM 1175 C C . PRO A 1 155 ? 13.349 -5.181 -22.629 1.00 58.88 155 PRO A C 1
ATOM 1177 O O . PRO A 1 155 ? 13.581 -4.179 -21.960 1.00 58.88 155 PRO A O 1
ATOM 1180 N N . TYR A 1 156 ? 13.414 -5.178 -23.965 1.00 53.50 156 TYR A N 1
ATOM 1181 C CA . TYR A 1 156 ? 13.934 -4.072 -24.779 1.00 53.50 156 TYR A CA 1
ATOM 1182 C C . TYR A 1 156 ? 12.884 -3.048 -25.215 1.00 53.50 156 TYR A C 1
ATOM 1184 O O . TYR A 1 156 ? 13.221 -2.119 -25.946 1.00 53.50 156 TYR A O 1
ATOM 1192 N N . PHE A 1 157 ? 11.626 -3.190 -24.791 1.00 52.03 157 PHE A N 1
ATOM 1193 C CA . PHE A 1 157 ? 10.596 -2.214 -25.132 1.00 52.03 157 PHE A CA 1
ATOM 1194 C C . PHE A 1 157 ? 10.916 -0.875 -24.438 1.00 52.03 157 PHE A C 1
ATOM 1196 O O . PHE A 1 157 ? 10.823 -0.752 -23.212 1.00 52.03 157 PHE A O 1
ATOM 1203 N N . LEU A 1 158 ? 11.415 0.060 -25.252 1.00 51.75 158 LEU A N 1
ATOM 1204 C CA . LEU A 1 158 ? 12.345 1.134 -24.907 1.00 51.75 158 LEU A CA 1
ATOM 1205 C C . LEU A 1 158 ? 11.900 2.016 -23.736 1.00 51.75 158 LEU A C 1
ATOM 1207 O O . LEU A 1 158 ? 10.739 2.406 -23.622 1.00 51.75 158 LEU A O 1
ATOM 1211 N N . LEU A 1 159 ? 12.884 2.437 -22.934 1.00 50.12 159 LEU A N 1
ATOM 1212 C CA . LEU A 1 159 ? 12.752 3.516 -21.951 1.00 50.12 159 LEU A CA 1
ATOM 1213 C C . LEU A 1 159 ? 12.142 4.790 -22.579 1.00 50.12 159 LEU A C 1
ATOM 1215 O O . LEU A 1 159 ? 11.407 5.514 -21.913 1.00 50.12 159 LEU A O 1
ATOM 1219 N N . GLU A 1 160 ? 12.394 5.028 -23.874 1.00 44.34 160 GLU A N 1
ATOM 1220 C CA . GLU A 1 160 ? 11.783 6.113 -24.650 1.00 44.34 160 GLU A CA 1
ATOM 1221 C C . GLU A 1 160 ? 10.262 5.995 -24.761 1.00 44.34 160 GLU A C 1
ATOM 1223 O O . GLU A 1 160 ? 9.604 7.019 -24.690 1.00 44.34 160 GLU A O 1
ATOM 1228 N N . GLU A 1 161 ? 9.669 4.802 -24.839 1.00 47.44 161 GLU A N 1
ATOM 1229 C CA . GLU A 1 161 ? 8.203 4.666 -24.848 1.00 47.44 161 GLU A CA 1
ATOM 1230 C C . GLU A 1 161 ? 7.578 4.801 -23.451 1.00 47.44 161 GLU A C 1
ATOM 1232 O O . GLU A 1 161 ? 6.394 5.117 -23.323 1.00 47.44 161 GLU A O 1
ATOM 1237 N N . MET A 1 162 ? 8.376 4.599 -22.395 1.00 47.28 162 MET A N 1
ATOM 1238 C CA . MET A 1 162 ? 7.962 4.836 -21.007 1.00 47.28 162 MET A CA 1
ATOM 1239 C C . MET A 1 162 ? 8.047 6.317 -20.607 1.00 47.28 162 MET A C 1
ATOM 1241 O O . MET A 1 162 ? 7.230 6.772 -19.810 1.00 47.28 162 MET A O 1
ATOM 1245 N N . ILE A 1 163 ? 9.014 7.065 -21.155 1.00 44.09 163 ILE A N 1
ATOM 1246 C CA . ILE A 1 163 ? 9.227 8.499 -20.880 1.00 44.09 163 ILE A CA 1
ATOM 1247 C C . ILE A 1 163 ? 8.463 9.387 -21.884 1.00 44.09 163 ILE A C 1
ATOM 1249 O O . ILE A 1 163 ? 7.952 10.441 -21.508 1.00 44.09 163 ILE A O 1
ATOM 1253 N N . LEU A 1 164 ? 8.345 8.964 -23.148 1.00 42.94 164 LEU A N 1
ATOM 1254 C CA . LEU A 1 164 ? 7.583 9.622 -24.214 1.00 42.94 164 LEU A CA 1
ATOM 1255 C C . LEU A 1 164 ? 6.478 8.664 -24.685 1.00 42.94 164 LEU A C 1
ATOM 1257 O O . LEU A 1 164 ? 6.733 7.782 -25.505 1.00 42.94 164 LEU A O 1
ATOM 1261 N N . PRO A 1 165 ? 5.235 8.812 -24.199 1.00 44.62 165 PRO A N 1
ATOM 1262 C CA . PRO A 1 165 ? 4.171 7.860 -24.476 1.00 44.62 165 PRO A CA 1
ATOM 1263 C C . PRO A 1 165 ? 3.723 8.014 -25.932 1.00 44.62 165 PRO A C 1
ATOM 1265 O O . PRO A 1 165 ? 2.832 8.804 -26.237 1.00 44.62 165 PRO A O 1
ATOM 1268 N N . LYS A 1 166 ? 4.349 7.277 -26.855 1.00 42.00 166 LYS A N 1
ATOM 1269 C CA . LYS A 1 166 ? 3.891 7.193 -28.252 1.00 42.00 166 LYS A CA 1
ATOM 1270 C C . LYS A 1 166 ? 3.019 5.983 -28.550 1.00 42.00 166 LYS A C 1
ATOM 1272 O O . LYS A 1 166 ? 2.408 5.942 -29.613 1.00 42.00 166 LYS A O 1
ATOM 1277 N N . GLY A 1 167 ? 2.807 5.116 -27.567 1.00 47.81 167 GLY A N 1
ATOM 1278 C CA . GLY A 1 167 ? 1.626 4.271 -27.551 1.00 47.81 167 GLY A CA 1
ATOM 1279 C C . GLY A 1 167 ? 1.865 2.912 -26.940 1.00 47.81 167 GLY A C 1
ATOM 1280 O O . GLY A 1 167 ? 2.024 1.977 -27.686 1.00 47.81 167 GLY A O 1
ATOM 1281 N N . TYR A 1 168 ? 1.761 2.809 -25.615 1.00 46.84 168 TYR A N 1
ATOM 1282 C CA . TYR A 1 168 ? 1.093 1.704 -24.918 1.00 46.84 168 TYR A CA 1
ATOM 1283 C C . TYR A 1 168 ? 0.676 2.226 -23.536 1.00 46.84 168 TYR A C 1
ATOM 1285 O O . TYR A 1 168 ? 1.491 2.514 -22.665 1.00 46.84 168 TYR A O 1
ATOM 1293 N N . THR A 1 169 ? -0.628 2.424 -23.354 1.00 55.88 169 THR A N 1
ATOM 1294 C CA . THR A 1 169 ? -1.233 3.187 -22.248 1.00 55.88 169 THR A CA 1
ATOM 1295 C C . THR A 1 169 ? -1.189 2.480 -20.888 1.00 55.88 169 THR A C 1
ATOM 1297 O O . THR A 1 169 ? -1.377 3.119 -19.856 1.00 55.88 169 THR A O 1
ATOM 1300 N N . TYR A 1 170 ? -0.948 1.167 -20.856 1.00 57.03 170 TYR A N 1
ATOM 1301 C CA . TYR A 1 170 ? -1.145 0.318 -19.672 1.00 57.03 170 TYR A CA 1
ATOM 1302 C C . TYR A 1 170 ? -0.182 0.607 -18.520 1.00 57.03 170 TYR A C 1
ATOM 1304 O O . TYR A 1 170 ? -0.600 0.584 -17.366 1.00 57.03 170 TYR A O 1
ATOM 1312 N N . TYR A 1 171 ? 1.075 0.946 -18.815 1.00 62.38 171 TYR A N 1
ATOM 1313 C CA . TYR A 1 171 ? 2.049 1.287 -17.777 1.00 62.38 171 TYR A CA 1
ATOM 1314 C C . TYR A 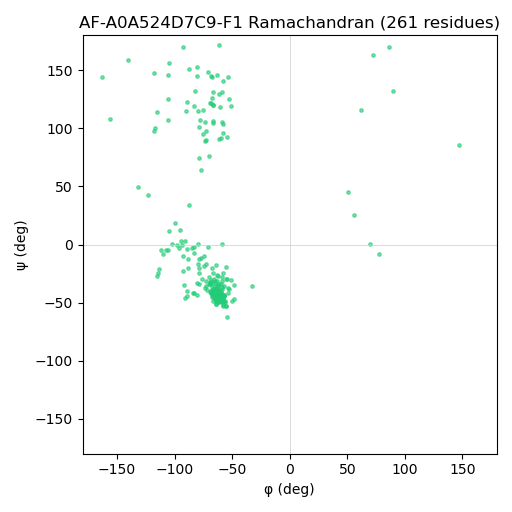1 171 ? 1.705 2.616 -17.089 1.00 62.38 171 TYR A C 1
ATOM 1316 O O . TYR A 1 171 ? 1.735 2.707 -15.865 1.00 62.38 171 TYR A O 1
ATOM 1324 N N . GLY A 1 172 ? 1.281 3.622 -17.862 1.00 66.38 172 GLY A N 1
ATOM 1325 C CA . GLY A 1 172 ? 0.767 4.879 -17.311 1.00 66.38 172 GLY A CA 1
ATOM 1326 C C . GLY A 1 172 ? -0.451 4.651 -16.413 1.00 66.38 172 GLY A C 1
ATOM 1327 O O . GLY A 1 172 ? -0.506 5.180 -15.305 1.00 66.38 172 GLY A O 1
ATOM 1328 N N . TRP A 1 173 ? -1.382 3.786 -16.832 1.00 71.00 173 TRP A N 1
ATOM 1329 C CA . TRP A 1 173 ? -2.520 3.385 -15.999 1.00 71.00 173 TRP A CA 1
ATOM 1330 C C . TRP A 1 173 ? -2.100 2.625 -14.735 1.00 71.00 173 TRP A C 1
ATOM 1332 O O . TRP A 1 173 ? -2.662 2.890 -13.675 1.00 71.00 173 TRP A O 1
ATOM 1342 N N . ALA A 1 174 ? -1.104 1.734 -14.812 1.00 71.50 174 ALA A N 1
ATOM 1343 C CA . ALA A 1 174 ? -0.568 1.021 -13.649 1.00 71.50 174 ALA A CA 1
ATOM 1344 C C . ALA A 1 174 ? -0.030 2.007 -12.603 1.00 71.50 174 ALA A C 1
ATOM 1346 O O . ALA A 1 174 ? -0.356 1.904 -11.421 1.00 71.50 174 ALA A O 1
ATOM 1347 N N . VAL A 1 175 ? 0.734 3.004 -13.053 1.00 74.06 175 VAL A N 1
ATOM 1348 C CA . VAL A 1 175 ? 1.294 4.058 -12.199 1.00 74.06 175 VAL A CA 1
ATOM 1349 C C . VAL A 1 175 ? 0.188 4.931 -11.599 1.00 74.06 175 VAL A C 1
ATOM 1351 O O . VAL A 1 175 ? 0.198 5.163 -10.394 1.00 74.06 175 VAL A O 1
ATOM 1354 N N . ILE A 1 176 ? -0.799 5.368 -12.389 1.00 75.75 176 ILE A N 1
ATOM 1355 C CA . ILE A 1 176 ? -1.928 6.185 -11.901 1.00 75.75 176 ILE A CA 1
ATOM 1356 C C . ILE A 1 176 ? -2.753 5.431 -10.854 1.00 75.75 176 ILE A C 1
ATOM 1358 O O . ILE A 1 176 ? -3.085 5.983 -9.806 1.00 75.75 176 ILE A O 1
ATOM 1362 N N . LEU A 1 177 ? -3.081 4.165 -11.114 1.00 80.06 177 LEU A N 1
ATOM 1363 C CA . LEU A 1 177 ? -3.841 3.341 -10.175 1.00 80.06 177 LEU A CA 1
ATOM 1364 C C . LEU A 1 177 ? -3.048 3.067 -8.900 1.00 80.06 177 LEU A C 1
ATOM 1366 O O . LEU A 1 177 ? -3.617 3.088 -7.812 1.00 80.06 177 LEU A O 1
ATOM 1370 N N . TYR A 1 178 ? -1.731 2.896 -9.016 1.00 79.31 178 TYR A N 1
ATOM 1371 C CA . TYR A 1 178 ? -0.861 2.773 -7.857 1.00 79.31 178 TYR A CA 1
ATOM 1372 C C . TYR A 1 178 ? -0.815 4.062 -7.029 1.00 79.31 178 TYR A C 1
ATOM 1374 O O . TYR A 1 178 ? -0.939 4.008 -5.810 1.00 79.31 178 TYR A O 1
ATOM 1382 N N . ILE A 1 179 ? -0.727 5.228 -7.669 1.00 79.75 179 ILE A N 1
ATOM 1383 C CA . ILE A 1 179 ? -0.829 6.537 -7.003 1.00 79.75 179 ILE A CA 1
ATOM 1384 C C . ILE A 1 179 ? -2.158 6.664 -6.258 1.00 79.75 179 ILE A C 1
ATOM 1386 O O . ILE A 1 179 ? -2.183 7.061 -5.093 1.00 79.75 179 ILE A O 1
ATOM 1390 N N . LEU A 1 180 ? -3.257 6.287 -6.912 1.00 82.75 180 LEU A N 1
ATOM 1391 C CA . LEU A 1 180 ? -4.584 6.307 -6.311 1.00 82.75 180 LEU A CA 1
ATOM 1392 C C . LEU A 1 180 ? -4.664 5.357 -5.107 1.00 82.75 180 LEU A C 1
ATOM 1394 O O . LEU A 1 180 ? -5.190 5.737 -4.063 1.00 82.75 180 LEU A O 1
ATOM 1398 N N . PHE A 1 181 ? -4.097 4.153 -5.228 1.00 85.88 181 PHE A N 1
ATOM 1399 C CA . PHE A 1 181 ? -3.991 3.197 -4.129 1.00 85.88 181 PHE A CA 1
ATOM 1400 C C . PHE A 1 181 ? -3.237 3.795 -2.938 1.00 85.88 181 PHE A C 1
ATOM 1402 O O . PHE A 1 181 ? -3.740 3.749 -1.817 1.00 85.88 181 PHE A O 1
ATOM 1409 N N . LEU A 1 182 ? -2.068 4.398 -3.176 1.00 83.50 182 LEU A N 1
ATOM 1410 C CA . LEU A 1 182 ? -1.270 5.037 -2.130 1.00 83.50 182 LEU A CA 1
ATOM 1411 C C . LEU A 1 182 ? -2.016 6.200 -1.464 1.00 83.50 182 LEU A C 1
ATOM 1413 O O . LEU A 1 182 ? -1.976 6.328 -0.242 1.00 83.50 182 LEU A O 1
ATOM 1417 N N . GLY A 1 183 ? -2.733 7.011 -2.245 1.00 81.88 183 GLY A N 1
ATOM 1418 C CA . GLY A 1 183 ? -3.554 8.104 -1.726 1.00 81.88 183 GLY A CA 1
ATOM 1419 C C . GLY A 1 183 ? -4.674 7.607 -0.810 1.00 81.88 183 GLY A C 1
ATOM 1420 O O . GLY A 1 183 ? -4.811 8.087 0.315 1.00 81.88 183 GLY A O 1
ATOM 1421 N N . VAL A 1 184 ? -5.437 6.603 -1.252 1.00 83.56 184 VAL A N 1
ATOM 1422 C CA . VAL A 1 184 ? -6.530 6.020 -0.455 1.00 83.56 184 VAL A CA 1
ATOM 1423 C C . VAL A 1 184 ? -5.998 5.305 0.788 1.00 83.56 184 VAL A C 1
ATOM 1425 O O . VAL A 1 184 ? -6.559 5.478 1.870 1.00 83.56 184 VAL A O 1
ATOM 1428 N N . ALA A 1 185 ? -4.887 4.573 0.674 1.00 82.00 185 ALA A N 1
ATOM 1429 C CA . ALA A 1 185 ? -4.218 3.945 1.810 1.00 82.00 185 ALA A CA 1
ATOM 1430 C C . ALA A 1 185 ? -3.760 4.986 2.845 1.00 82.00 185 ALA A C 1
ATOM 1432 O O . ALA A 1 185 ? -4.042 4.837 4.035 1.00 82.00 185 ALA A O 1
ATOM 1433 N N . GLY A 1 186 ? -3.122 6.070 2.392 1.00 79.88 186 GLY A N 1
ATOM 1434 C CA . GLY A 1 186 ? -2.689 7.174 3.246 1.00 79.88 186 GLY A CA 1
ATOM 1435 C C . GLY A 1 186 ? -3.852 7.835 3.984 1.00 79.88 186 GLY A C 1
ATOM 1436 O O . GLY A 1 186 ? -3.783 8.005 5.200 1.00 79.88 186 GLY A O 1
ATOM 1437 N N . ILE A 1 187 ? -4.949 8.140 3.282 1.00 80.31 187 ILE A N 1
ATOM 1438 C CA . ILE A 1 187 ? -6.167 8.699 3.891 1.00 80.31 187 ILE A CA 1
ATOM 1439 C C . ILE A 1 187 ? -6.774 7.713 4.897 1.00 80.31 187 ILE A C 1
ATOM 1441 O O . ILE A 1 187 ? -7.119 8.110 6.008 1.00 80.31 187 ILE A O 1
ATOM 1445 N N . GLY A 1 188 ? -6.866 6.425 4.556 1.00 76.06 188 GLY A N 1
ATOM 1446 C CA . GLY A 1 188 ? -7.411 5.399 5.447 1.00 76.06 188 GLY A CA 1
ATOM 1447 C C . GLY A 1 188 ? -6.620 5.267 6.751 1.00 76.06 188 GLY A C 1
ATOM 1448 O O . GLY A 1 188 ? -7.206 5.239 7.835 1.00 76.06 188 GLY A O 1
ATOM 1449 N N . ILE A 1 189 ? -5.287 5.263 6.663 1.00 76.88 189 ILE A N 1
ATOM 1450 C CA . ILE A 1 189 ? -4.407 5.246 7.838 1.00 76.88 189 ILE A CA 1
ATOM 1451 C C . ILE A 1 189 ? -4.530 6.564 8.623 1.00 76.88 189 ILE A C 1
ATOM 1453 O O . ILE A 1 189 ? -4.612 6.532 9.848 1.00 76.88 189 ILE A O 1
ATOM 1457 N N . MET A 1 190 ? -4.622 7.719 7.957 1.00 75.94 190 MET A N 1
ATOM 1458 C CA . MET A 1 190 ? -4.797 9.021 8.619 1.00 75.94 190 MET A CA 1
ATOM 1459 C C . MET A 1 190 ? -6.091 9.085 9.431 1.00 75.94 190 MET A C 1
ATOM 1461 O O . MET A 1 190 ? -6.078 9.492 10.594 1.00 75.94 190 MET A O 1
ATOM 1465 N N . LEU A 1 191 ? -7.200 8.640 8.837 1.00 73.75 191 LEU A N 1
ATOM 1466 C CA . LEU A 1 191 ? -8.489 8.561 9.517 1.00 73.75 191 LEU A CA 1
ATOM 1467 C C . LEU A 1 191 ? -8.422 7.592 10.698 1.00 73.75 191 LEU A C 1
ATOM 1469 O O . LEU A 1 191 ? -9.028 7.850 11.733 1.00 73.75 191 LEU A O 1
ATOM 1473 N N . TYR A 1 192 ? -7.682 6.488 10.582 1.00 72.88 192 TYR A N 1
ATOM 1474 C CA . TYR A 1 192 ? -7.426 5.588 11.708 1.00 72.88 192 TYR A CA 1
ATOM 1475 C C . TYR A 1 192 ? -6.644 6.256 12.854 1.00 72.88 192 TYR A C 1
ATOM 1477 O O . TYR A 1 192 ? -7.041 6.132 14.013 1.00 72.88 192 TYR A O 1
ATOM 1485 N N . VAL A 1 193 ? -5.580 7.005 12.551 1.00 69.81 193 VAL A N 1
ATOM 1486 C CA . VAL A 1 193 ? -4.763 7.718 13.557 1.00 69.81 193 VAL A CA 1
ATOM 1487 C C . VAL A 1 193 ? -5.561 8.775 14.299 1.00 69.81 193 VAL A C 1
ATOM 1489 O O . VAL A 1 193 ? -5.492 8.847 15.526 1.00 69.81 193 VAL A O 1
ATOM 1492 N N . GLY A 1 194 ? -6.345 9.572 13.566 1.00 60.81 194 GLY A N 1
ATOM 1493 C CA . GLY A 1 194 ? -7.187 10.612 14.160 1.00 60.81 194 GLY A CA 1
ATOM 1494 C C . GLY A 1 194 ? -8.177 10.064 15.192 1.00 60.81 194 GLY A C 1
ATOM 1495 O O . GLY A 1 194 ? -8.576 10.794 16.095 1.00 60.81 194 GLY A O 1
ATOM 1496 N N . ARG A 1 195 ? -8.530 8.774 15.091 1.00 65.69 195 ARG A N 1
ATOM 1497 C CA . ARG A 1 195 ? -9.452 8.081 16.002 1.00 65.69 195 ARG A CA 1
ATOM 1498 C C . ARG A 1 195 ? -8.747 7.418 17.181 1.00 65.69 195 ARG A C 1
ATOM 1500 O O . ARG A 1 195 ? -9.190 7.567 18.312 1.00 65.69 195 ARG A O 1
ATOM 1507 N N . THR A 1 196 ? -7.647 6.710 16.930 1.00 62.81 196 THR A N 1
ATOM 1508 C CA . THR A 1 196 ? -6.979 5.885 17.956 1.00 62.81 196 THR A CA 1
ATOM 1509 C C . THR A 1 196 ? -5.924 6.625 18.776 1.00 62.81 196 THR A C 1
ATOM 1511 O O . THR A 1 196 ? -5.387 6.060 19.722 1.00 62.81 196 THR A O 1
ATOM 1514 N N . LYS A 1 197 ? -5.631 7.897 18.458 1.00 61.25 197 LYS A N 1
ATOM 1515 C CA . LYS A 1 197 ? -4.623 8.728 19.153 1.00 61.25 197 LYS A CA 1
ATOM 1516 C C . LYS A 1 197 ? -3.215 8.095 19.189 1.00 61.25 197 LYS A C 1
ATOM 1518 O O . LYS A 1 197 ? -2.414 8.415 20.065 1.00 61.25 197 LYS A O 1
ATOM 1523 N N . ILE A 1 198 ? -2.896 7.215 18.235 1.00 55.12 198 ILE A N 1
ATOM 1524 C CA . ILE A 1 198 ? -1.606 6.510 18.153 1.00 55.12 198 ILE A CA 1
ATOM 1525 C C . ILE A 1 198 ? -0.509 7.397 17.521 1.00 55.12 198 ILE A C 1
ATOM 1527 O O . ILE A 1 198 ? -0.759 8.211 16.635 1.00 55.12 198 ILE A O 1
ATOM 1531 N N . GLN A 1 199 ? 0.718 7.212 18.022 1.00 56.38 199 GLN A N 1
ATOM 1532 C CA . GLN A 1 199 ? 1.931 8.039 17.925 1.00 56.38 199 GLN A CA 1
ATOM 1533 C C . GLN A 1 199 ? 2.541 8.300 16.520 1.00 56.38 199 GLN A C 1
ATOM 1535 O O . GLN A 1 199 ? 2.204 7.678 15.510 1.00 56.38 199 GLN A O 1
ATOM 1540 N N . ASN A 1 200 ? 3.531 9.212 16.528 1.00 52.81 200 ASN A N 1
ATOM 1541 C CA . ASN A 1 200 ? 4.363 9.788 15.452 1.00 52.81 200 ASN A CA 1
ATOM 1542 C C . ASN A 1 200 ? 4.723 8.891 14.247 1.00 52.81 200 ASN A C 1
ATOM 1544 O O . ASN A 1 200 ? 4.797 9.396 13.127 1.00 52.81 200 ASN A O 1
ATOM 1548 N N . THR A 1 201 ? 4.951 7.587 14.430 1.00 51.69 201 THR A N 1
ATOM 1549 C CA . THR A 1 201 ? 5.310 6.655 13.339 1.00 51.69 201 THR A CA 1
ATOM 1550 C C . THR A 1 201 ? 4.190 6.496 12.312 1.00 51.69 201 THR A C 1
ATOM 1552 O O . THR A 1 201 ? 4.451 6.356 11.117 1.00 51.69 201 THR A O 1
ATOM 1555 N N . THR A 1 202 ? 2.937 6.606 12.749 1.00 55.22 202 THR A N 1
ATOM 1556 C CA . THR A 1 202 ? 1.774 6.471 11.867 1.00 55.22 202 THR A CA 1
ATOM 1557 C C . THR A 1 202 ? 1.521 7.741 11.054 1.00 55.22 202 THR A C 1
ATOM 1559 O O . THR A 1 202 ? 1.169 7.673 9.880 1.00 55.22 202 THR A O 1
ATOM 1562 N N . VA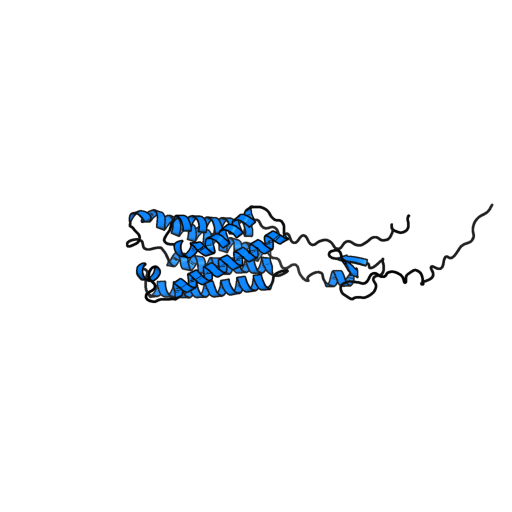L A 1 203 ? 1.796 8.912 11.637 1.00 55.88 203 VAL A N 1
ATOM 1563 C CA . VAL A 1 203 ? 1.784 10.202 10.925 1.00 55.88 203 VAL A CA 1
ATOM 1564 C C . VAL A 1 203 ? 2.885 10.243 9.859 1.00 55.88 203 VAL A C 1
ATOM 1566 O O . VAL A 1 203 ? 2.646 10.720 8.750 1.00 55.88 203 VAL A O 1
ATOM 1569 N N . ALA A 1 204 ? 4.063 9.679 10.152 1.00 56.06 204 ALA A N 1
ATOM 1570 C CA . ALA A 1 204 ? 5.134 9.529 9.170 1.00 56.06 204 ALA A CA 1
ATOM 1571 C C . ALA A 1 204 ? 4.720 8.617 8.002 1.00 56.06 204 ALA A C 1
ATOM 1573 O O . ALA A 1 204 ? 4.949 8.980 6.850 1.00 56.06 204 ALA A O 1
ATOM 1574 N N . ALA A 1 205 ? 4.048 7.488 8.269 1.00 58.50 205 ALA A N 1
ATOM 1575 C CA . ALA A 1 205 ? 3.516 6.608 7.225 1.00 58.50 205 ALA A CA 1
ATOM 1576 C C . ALA A 1 205 ? 2.483 7.325 6.334 1.00 58.50 205 ALA A C 1
ATOM 1578 O O . ALA A 1 205 ? 2.574 7.245 5.112 1.00 58.50 205 ALA A O 1
ATOM 1579 N N . VAL A 1 206 ? 1.556 8.090 6.922 1.00 62.03 206 VAL A N 1
ATOM 1580 C CA . VAL A 1 206 ? 0.575 8.913 6.185 1.00 62.03 206 VAL A CA 1
ATOM 1581 C C . VAL A 1 206 ? 1.264 9.950 5.300 1.00 62.03 206 VAL A C 1
ATOM 1583 O O . VAL A 1 206 ? 0.961 10.047 4.110 1.00 62.03 206 VAL A O 1
ATOM 1586 N N . GLY A 1 207 ? 2.213 10.704 5.862 1.00 59.22 207 GLY A N 1
ATOM 1587 C CA . GLY A 1 207 ? 2.978 11.705 5.121 1.00 59.22 207 GLY A CA 1
ATOM 1588 C C . GLY A 1 207 ? 3.761 11.088 3.964 1.00 59.22 207 GLY A C 1
ATOM 1589 O O . GLY A 1 207 ? 3.762 11.633 2.864 1.00 59.22 207 GLY A O 1
ATOM 1590 N N . LEU A 1 208 ? 4.354 9.911 4.177 1.00 65.00 208 LEU A N 1
ATOM 1591 C CA . LEU A 1 208 ? 5.063 9.155 3.147 1.00 65.00 208 LEU A CA 1
ATOM 1592 C C . LEU A 1 208 ? 4.116 8.607 2.064 1.00 65.00 208 LEU A C 1
ATOM 1594 O O . LEU A 1 208 ? 4.471 8.678 0.892 1.00 65.00 208 LEU A O 1
ATOM 1598 N N . TYR A 1 209 ? 2.917 8.115 2.410 1.00 66.75 209 TYR A N 1
ATOM 1599 C CA . TYR A 1 209 ? 1.928 7.615 1.437 1.00 66.75 209 TYR A CA 1
ATOM 1600 C C . TYR A 1 209 ? 1.446 8.748 0.518 1.00 66.75 209 TYR A C 1
ATOM 1602 O O . TYR A 1 209 ? 1.401 8.586 -0.704 1.00 66.75 209 TYR A O 1
ATOM 1610 N N . LEU A 1 210 ? 1.148 9.916 1.096 1.00 66.06 210 LEU A N 1
ATOM 1611 C CA . LEU A 1 210 ? 0.678 11.091 0.357 1.00 66.06 210 LEU A CA 1
ATOM 1612 C C . LEU A 1 210 ? 1.790 11.745 -0.476 1.00 66.06 210 LEU A C 1
ATOM 1614 O O . LEU A 1 210 ? 1.554 12.139 -1.616 1.00 66.06 210 LEU A O 1
ATOM 1618 N N . LEU A 1 211 ? 3.012 11.823 0.054 1.00 64.50 211 LEU A N 1
ATOM 1619 C CA . LEU A 1 211 ? 4.166 12.360 -0.671 1.00 64.50 211 LEU A CA 1
ATOM 1620 C C . LEU A 1 211 ? 4.592 11.425 -1.818 1.00 64.50 211 LEU A C 1
ATOM 1622 O O . LEU A 1 211 ? 4.966 11.893 -2.892 1.00 64.50 211 LEU A O 1
ATOM 1626 N N . MET A 1 212 ? 4.459 10.106 -1.642 1.00 64.88 212 MET A N 1
ATOM 1627 C CA . MET A 1 212 ? 4.737 9.120 -2.692 1.00 64.88 212 MET A CA 1
ATOM 1628 C C . MET A 1 212 ? 3.725 9.129 -3.830 1.00 64.88 212 MET A C 1
ATOM 1630 O O . MET A 1 212 ? 4.126 8.941 -4.978 1.00 64.88 212 MET A O 1
ATOM 1634 N N . ALA A 1 213 ? 2.451 9.415 -3.555 1.00 60.19 213 ALA A N 1
ATOM 1635 C CA . ALA A 1 213 ? 1.435 9.586 -4.592 1.00 60.19 213 ALA A CA 1
ATOM 1636 C C . ALA A 1 213 ? 1.845 10.644 -5.647 1.00 60.19 213 ALA A C 1
ATOM 1638 O O . ALA A 1 213 ? 1.500 10.515 -6.818 1.00 60.19 213 ALA A O 1
ATOM 1639 N N . GLY A 1 214 ? 2.644 11.650 -5.269 1.00 58.97 214 GLY A N 1
ATOM 1640 C CA . GLY A 1 214 ? 3.172 12.655 -6.199 1.00 58.97 214 GLY A CA 1
ATOM 1641 C C . GLY A 1 214 ? 4.507 12.306 -6.874 1.00 58.97 214 GLY A C 1
ATOM 1642 O O . GLY A 1 214 ? 4.832 12.892 -7.903 1.00 58.97 214 GLY A O 1
ATOM 1643 N N . LEU A 1 215 ? 5.292 11.376 -6.315 1.00 63.53 215 LEU A N 1
ATOM 1644 C CA . LEU A 1 215 ? 6.686 11.133 -6.730 1.00 63.53 215 LEU A CA 1
ATOM 1645 C C . LEU A 1 215 ? 6.924 9.765 -7.385 1.00 63.53 215 LEU A C 1
ATOM 1647 O O . LEU A 1 215 ? 7.871 9.614 -8.154 1.00 63.53 215 LEU A O 1
ATOM 1651 N N . VAL A 1 216 ? 6.049 8.787 -7.148 1.00 65.06 216 VAL A N 1
ATOM 1652 C CA . VAL A 1 216 ? 6.116 7.422 -7.701 1.00 65.06 216 VAL A CA 1
ATOM 1653 C C . VAL A 1 216 ? 6.366 7.326 -9.217 1.00 65.06 216 VAL A C 1
ATOM 1655 O O . VAL A 1 216 ? 7.113 6.422 -9.601 1.00 65.06 216 VAL A O 1
ATOM 1658 N N . PRO A 1 217 ? 5.856 8.230 -10.089 1.00 60.97 217 PRO A N 1
ATOM 1659 C CA . PRO A 1 217 ? 6.175 8.203 -11.522 1.00 60.97 217 PRO A CA 1
ATOM 1660 C C . PRO A 1 217 ? 7.672 8.245 -11.846 1.00 60.97 217 PRO A C 1
ATOM 1662 O O . PRO A 1 217 ? 8.067 7.866 -12.944 1.00 60.97 217 PRO A O 1
ATOM 1665 N N . PHE A 1 218 ? 8.499 8.692 -10.900 1.00 62.12 218 PHE A N 1
ATOM 1666 C CA . PHE A 1 218 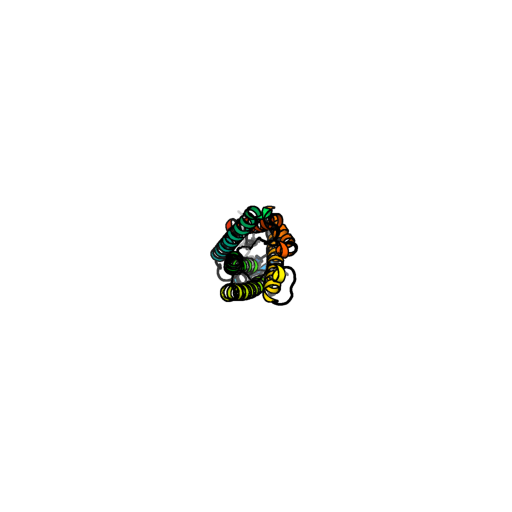? 9.942 8.845 -11.058 1.00 62.12 218 PHE A CA 1
ATOM 1667 C C . PHE A 1 218 ? 10.750 7.762 -10.324 1.00 62.12 218 PHE A C 1
ATOM 1669 O O . PHE A 1 218 ? 11.970 7.721 -10.449 1.00 62.12 218 PHE A O 1
ATOM 1676 N N . GLY A 1 219 ? 10.111 6.870 -9.556 1.00 58.69 219 GLY A N 1
ATOM 1677 C CA . GLY A 1 219 ? 10.801 5.955 -8.632 1.00 58.69 219 GLY A CA 1
ATOM 1678 C C . GLY A 1 219 ? 11.754 4.948 -9.286 1.00 58.69 219 GLY A C 1
ATOM 1679 O O . GLY A 1 219 ? 12.720 4.527 -8.658 1.00 58.69 219 GLY A O 1
ATOM 1680 N N . TYR A 1 220 ? 11.524 4.591 -10.551 1.00 57.53 220 TYR A N 1
ATOM 1681 C CA . TYR A 1 220 ? 12.352 3.639 -11.304 1.00 57.53 220 TYR A CA 1
ATOM 1682 C C . TYR A 1 220 ? 13.479 4.305 -12.115 1.00 57.53 220 TYR A C 1
ATOM 1684 O O . TYR A 1 220 ? 14.354 3.605 -12.626 1.00 57.53 220 TYR A O 1
ATOM 1692 N N . THR A 1 221 ? 13.475 5.638 -12.222 1.00 59.44 221 THR A N 1
ATOM 1693 C CA . THR A 1 221 ? 14.489 6.431 -12.943 1.00 59.44 221 THR A CA 1
ATOM 1694 C C . THR A 1 221 ? 15.312 7.329 -12.024 1.00 59.44 221 THR A C 1
ATOM 1696 O O . THR A 1 221 ? 16.444 7.665 -12.361 1.00 59.44 221 THR A O 1
ATOM 1699 N N . MET A 1 222 ? 14.776 7.696 -10.857 1.00 68.88 222 MET A N 1
ATOM 1700 C CA . MET A 1 222 ? 15.387 8.629 -9.912 1.00 68.88 222 MET A CA 1
ATOM 1701 C C . MET A 1 222 ? 15.687 7.912 -8.587 1.00 68.88 222 MET A C 1
ATOM 1703 O O . MET A 1 222 ? 14.791 7.773 -7.750 1.00 68.88 222 MET A O 1
ATOM 1707 N N . PRO A 1 223 ? 16.945 7.501 -8.333 1.00 71.69 223 PRO A N 1
ATOM 1708 C CA . PRO A 1 223 ? 17.310 6.778 -7.115 1.00 71.69 223 PRO A CA 1
ATOM 1709 C C . PRO A 1 223 ? 16.889 7.446 -5.792 1.00 71.69 223 PRO A C 1
ATOM 1711 O O . PRO A 1 223 ? 16.429 6.731 -4.900 1.00 71.69 223 PRO A O 1
ATOM 1714 N N . PRO A 1 224 ? 16.954 8.788 -5.630 1.00 75.94 224 PRO A N 1
ATOM 1715 C CA . PRO A 1 224 ? 16.448 9.436 -4.419 1.00 75.94 224 PRO A CA 1
ATOM 1716 C C . PRO A 1 224 ? 14.961 9.163 -4.165 1.00 75.94 224 PRO A C 1
ATOM 1718 O O . PRO A 1 224 ? 14.562 8.961 -3.023 1.00 75.94 224 PRO A O 1
ATOM 1721 N N . VAL A 1 225 ? 14.146 9.098 -5.221 1.00 71.69 225 VAL A N 1
ATOM 1722 C CA . VAL A 1 225 ? 12.713 8.788 -5.113 1.00 71.69 225 VAL A CA 1
ATOM 1723 C C . VAL A 1 225 ? 12.511 7.334 -4.690 1.00 71.69 225 VAL A C 1
ATOM 1725 O O . VAL A 1 225 ? 11.695 7.064 -3.810 1.00 71.69 225 VAL A O 1
ATOM 1728 N N . GLY A 1 226 ? 13.300 6.412 -5.248 1.00 72.44 226 GLY A N 1
ATOM 1729 C CA . GLY A 1 226 ? 13.293 5.001 -4.860 1.00 72.44 226 GLY A CA 1
ATOM 1730 C C . GLY A 1 226 ? 13.613 4.770 -3.375 1.00 72.44 226 GLY A C 1
ATOM 1731 O O . GLY A 1 226 ? 12.949 3.968 -2.716 1.00 72.44 226 GLY A O 1
ATOM 1732 N N . PHE A 1 227 ? 14.540 5.538 -2.790 1.00 78.56 227 PHE A N 1
ATOM 1733 C CA . PHE A 1 227 ? 14.814 5.472 -1.348 1.00 78.56 227 PHE A CA 1
ATOM 1734 C C . PHE A 1 227 ? 13.636 5.920 -0.491 1.00 78.56 227 PHE A C 1
ATOM 1736 O O . PHE A 1 227 ? 13.295 5.247 0.481 1.00 78.56 227 PHE A O 1
ATOM 1743 N N . VAL A 1 228 ? 12.998 7.041 -0.832 1.00 77.88 228 VAL A N 1
ATOM 1744 C CA . VAL A 1 228 ? 11.832 7.509 -0.072 1.00 77.88 228 VAL A CA 1
ATOM 1745 C C . VAL A 1 228 ? 10.673 6.507 -0.225 1.00 77.88 228 VAL A C 1
ATOM 1747 O O . VAL A 1 228 ? 9.939 6.265 0.733 1.00 77.88 228 VAL A O 1
ATOM 1750 N N . HIS A 1 229 ? 10.554 5.844 -1.382 1.00 77.75 229 HIS A N 1
ATOM 1751 C CA . HIS A 1 229 ? 9.588 4.760 -1.600 1.00 77.75 229 HIS A CA 1
ATOM 1752 C C . HIS A 1 229 ? 9.861 3.543 -0.706 1.00 77.75 229 HIS A C 1
ATOM 1754 O O . HIS A 1 229 ? 8.936 2.991 -0.111 1.00 77.75 229 HIS A O 1
ATOM 1760 N N . ALA A 1 230 ? 11.127 3.163 -0.531 1.00 82.12 230 ALA A N 1
ATOM 1761 C CA . ALA A 1 230 ? 11.513 2.129 0.426 1.00 82.12 230 ALA A CA 1
ATOM 1762 C C . ALA A 1 230 ? 11.197 2.540 1.879 1.00 82.12 230 ALA A C 1
ATOM 1764 O O . ALA A 1 230 ? 10.657 1.739 2.641 1.00 82.12 230 ALA A O 1
ATOM 1765 N N . LEU A 1 231 ? 11.456 3.795 2.264 1.00 81.62 231 LEU A N 1
ATOM 1766 C CA . LEU A 1 231 ? 11.130 4.296 3.608 1.00 81.62 231 LEU A CA 1
ATOM 1767 C C . LEU A 1 231 ? 9.627 4.247 3.905 1.00 81.62 231 LEU A C 1
ATOM 1769 O O . LEU A 1 231 ? 9.242 3.877 5.014 1.00 81.62 231 LEU A O 1
ATOM 1773 N N . LEU A 1 232 ? 8.782 4.557 2.917 1.00 82.56 232 LEU A N 1
ATOM 1774 C CA . LEU A 1 232 ? 7.334 4.383 3.025 1.00 82.56 232 LEU A CA 1
ATOM 1775 C C . LEU A 1 232 ? 6.984 2.935 3.389 1.00 82.56 232 LEU A C 1
ATOM 1777 O O . LEU A 1 232 ? 6.272 2.685 4.360 1.00 82.56 232 LEU A O 1
ATOM 1781 N N . TYR A 1 233 ? 7.501 1.983 2.617 1.00 82.50 233 TYR A N 1
ATOM 1782 C CA . TYR A 1 233 ? 7.224 0.568 2.828 1.00 82.50 233 TYR A CA 1
ATOM 1783 C C . TYR A 1 233 ? 7.732 0.054 4.176 1.00 82.50 233 TYR A C 1
ATOM 1785 O O . TYR A 1 233 ? 7.060 -0.760 4.807 1.00 82.50 233 TYR A O 1
ATOM 1793 N N . ALA A 1 234 ? 8.872 0.562 4.647 1.00 84.62 234 ALA A N 1
ATOM 1794 C CA . ALA A 1 234 ? 9.383 0.266 5.979 1.00 84.62 234 ALA A CA 1
ATOM 1795 C C . ALA A 1 234 ? 8.453 0.808 7.078 1.00 84.62 234 ALA A C 1
ATOM 1797 O O . ALA A 1 234 ? 8.126 0.081 8.014 1.00 84.62 234 ALA A O 1
ATOM 1798 N N . ALA A 1 235 ? 7.970 2.049 6.948 1.00 81.94 235 ALA A N 1
ATOM 1799 C CA . ALA A 1 235 ? 7.029 2.636 7.901 1.00 81.94 235 ALA A CA 1
ATOM 1800 C C . ALA A 1 235 ? 5.685 1.885 7.921 1.00 81.94 235 ALA A C 1
ATOM 1802 O O . ALA A 1 235 ? 5.160 1.590 8.994 1.00 81.94 235 ALA A O 1
ATOM 1803 N N . ALA A 1 236 ? 5.158 1.524 6.748 1.00 82.25 236 ALA A N 1
ATOM 1804 C CA . ALA A 1 236 ? 3.931 0.740 6.616 1.00 82.25 236 ALA A CA 1
ATOM 1805 C C . ALA A 1 236 ? 4.086 -0.678 7.192 1.00 82.25 236 ALA A C 1
ATOM 1807 O O . ALA A 1 236 ? 3.197 -1.154 7.894 1.00 82.25 236 ALA A O 1
ATOM 1808 N N . PHE A 1 237 ? 5.230 -1.329 6.953 1.00 85.00 237 PHE A N 1
ATOM 1809 C CA . PHE A 1 237 ? 5.560 -2.621 7.554 1.00 85.00 237 PHE A CA 1
ATOM 1810 C C . PHE A 1 237 ? 5.538 -2.543 9.080 1.00 85.00 237 PHE A C 1
ATOM 1812 O O . PHE A 1 237 ? 4.837 -3.330 9.709 1.00 85.00 237 PHE A O 1
ATOM 1819 N N . VAL A 1 238 ? 6.255 -1.574 9.665 1.00 83.38 238 VAL A N 1
ATOM 1820 C CA . VAL A 1 238 ? 6.271 -1.376 11.121 1.00 83.38 238 VAL A CA 1
ATOM 1821 C C . VAL A 1 238 ? 4.851 -1.144 11.628 1.00 83.38 238 VAL A C 1
ATOM 1823 O O . VAL A 1 238 ? 4.436 -1.827 12.553 1.00 83.38 238 VAL A O 1
ATOM 1826 N N . PHE A 1 239 ? 4.077 -0.272 10.973 1.00 82.94 239 PHE A N 1
ATOM 1827 C CA . PHE A 1 239 ? 2.688 -0.009 11.346 1.00 82.94 239 PHE A CA 1
ATOM 1828 C C . PHE A 1 239 ? 1.827 -1.278 11.377 1.00 82.94 239 PHE A C 1
ATOM 1830 O O . PHE A 1 239 ? 1.191 -1.545 12.390 1.00 82.94 239 PHE A O 1
ATOM 1837 N N . PHE A 1 240 ? 1.797 -2.071 10.302 1.00 83.19 240 PHE A N 1
ATOM 1838 C CA . PHE A 1 240 ? 0.964 -3.277 10.262 1.00 83.19 240 PHE A CA 1
ATOM 1839 C C . PHE A 1 240 ? 1.479 -4.392 11.177 1.00 83.19 240 PHE A C 1
ATOM 1841 O O . PHE A 1 240 ? 0.680 -5.194 11.652 1.00 83.19 240 PHE A O 1
ATOM 1848 N N . PHE A 1 241 ? 2.788 -4.448 11.431 1.00 84.12 241 PHE A N 1
ATOM 1849 C CA . PHE A 1 241 ? 3.403 -5.484 12.256 1.00 84.12 241 PHE A CA 1
ATOM 1850 C C . PHE A 1 241 ? 3.270 -5.216 13.759 1.00 84.12 241 PHE A C 1
ATOM 1852 O O . PHE A 1 241 ? 2.990 -6.135 14.521 1.00 84.12 241 PHE A O 1
ATOM 1859 N N . THR A 1 242 ? 3.484 -3.973 14.200 1.00 77.19 242 THR A N 1
ATOM 1860 C CA . THR A 1 242 ? 3.494 -3.611 15.629 1.00 77.19 242 THR A CA 1
ATOM 1861 C C . THR A 1 242 ? 2.145 -3.114 16.129 1.00 77.19 242 THR A C 1
ATOM 1863 O O . THR A 1 242 ? 2.038 -2.660 17.265 1.00 77.19 242 THR A O 1
ATOM 1866 N N . ARG A 1 243 ? 1.126 -3.111 15.274 1.00 72.44 243 ARG A N 1
ATOM 1867 C CA . ARG A 1 243 ? -0.221 -2.715 15.657 1.00 72.44 243 ARG A CA 1
ATOM 1868 C C . ARG A 1 243 ? -0.801 -3.734 16.633 1.00 72.44 243 ARG A C 1
ATOM 1870 O O . ARG A 1 243 ? -0.922 -4.911 16.310 1.00 72.44 243 ARG A O 1
ATOM 1877 N N . GLU A 1 244 ? -1.253 -3.237 17.774 1.00 63.16 244 GLU A N 1
ATOM 1878 C CA . GLU A 1 244 ? -2.145 -3.962 18.674 1.00 63.16 244 GLU A CA 1
ATOM 1879 C C . GLU A 1 244 ? -3.611 -3.713 18.265 1.00 63.16 244 GLU A C 1
ATOM 1881 O O . GLU A 1 244 ? -3.930 -2.672 17.680 1.00 63.16 244 GLU A O 1
ATOM 1886 N N . ASP A 1 245 ? -4.508 -4.669 18.533 1.00 58.16 245 ASP A N 1
ATOM 1887 C CA . ASP A 1 245 ? -5.954 -4.529 18.296 1.00 58.16 245 ASP A CA 1
ATOM 1888 C C . ASP A 1 245 ? -6.540 -3.513 19.297 1.00 58.16 245 ASP A C 1
ATOM 1890 O O . ASP A 1 245 ? -7.157 -3.867 20.296 1.00 58.16 245 ASP A O 1
ATOM 1894 N N . THR A 1 246 ? -6.317 -2.219 19.060 1.00 49.72 246 THR A N 1
ATOM 1895 C CA . THR A 1 246 ? -6.651 -1.138 20.003 1.00 49.72 246 THR A CA 1
ATOM 1896 C C . THR A 1 246 ? -8.074 -0.612 19.854 1.00 49.72 246 THR A C 1
ATOM 1898 O O . THR A 1 246 ? -8.312 0.577 20.068 1.00 49.72 246 THR A O 1
ATOM 1901 N N . VAL A 1 247 ? -9.053 -1.445 19.498 1.00 52.59 247 VAL A N 1
ATOM 1902 C CA . VAL A 1 247 ? -10.431 -1.049 19.813 1.00 52.59 247 VAL A CA 1
ATOM 1903 C C . VAL A 1 247 ? -10.621 -1.352 21.295 1.00 52.59 247 VAL A C 1
ATOM 1905 O O . VAL A 1 247 ? -11.243 -2.351 21.651 1.00 52.59 247 VAL A O 1
ATOM 1908 N N . GLU A 1 248 ? -10.033 -0.516 22.162 1.00 46.09 248 GLU A N 1
ATOM 1909 C CA . GLU A 1 248 ? -10.466 -0.414 23.554 1.00 46.09 248 GLU A CA 1
ATOM 1910 C C . GLU A 1 248 ? -11.944 -0.034 23.494 1.00 46.09 248 GLU A C 1
ATOM 1912 O O . GLU A 1 248 ? -12.324 1.112 23.251 1.00 46.09 248 GLU A O 1
ATOM 1917 N N . ARG A 1 249 ? -12.799 -1.052 23.584 1.00 50.50 249 ARG A N 1
ATOM 1918 C CA . ARG A 1 249 ? -14.239 -0.867 23.663 1.00 50.50 249 ARG A CA 1
ATOM 1919 C C . ARG A 1 249 ? -14.483 -0.190 25.001 1.00 50.50 249 ARG A C 1
ATOM 1921 O O . ARG A 1 249 ? -14.128 -0.767 26.026 1.00 50.50 249 ARG A O 1
ATOM 1928 N N . GLU A 1 250 ? -15.072 1.005 24.995 1.00 50.50 250 GLU A N 1
ATOM 1929 C CA . GLU A 1 250 ? -15.578 1.592 26.235 1.00 50.50 250 GLU A CA 1
ATOM 1930 C C . GLU A 1 250 ? -16.472 0.542 26.918 1.00 50.50 250 GLU A C 1
ATOM 1932 O O . GLU A 1 250 ? -17.423 0.059 26.286 1.00 50.50 250 GLU A O 1
ATOM 1937 N N . PRO A 1 251 ? -16.137 0.109 28.145 1.00 51.84 251 PRO A N 1
ATOM 1938 C CA . PRO A 1 251 ? -16.902 -0.917 28.828 1.00 51.84 251 PRO A CA 1
ATOM 1939 C C . PRO A 1 251 ? -18.323 -0.412 29.075 1.00 51.84 251 PRO A C 1
ATOM 1941 O O . PRO A 1 251 ? -18.552 0.773 29.316 1.00 51.84 251 PRO A O 1
ATOM 1944 N N . VAL A 1 252 ? -19.293 -1.323 29.019 1.00 53.22 252 VAL A N 1
ATOM 1945 C CA . VAL A 1 252 ? -20.654 -1.019 29.461 1.00 53.22 252 VAL A CA 1
ATOM 1946 C C . VAL A 1 252 ? -20.602 -0.800 30.969 1.00 53.22 252 VAL A C 1
ATOM 1948 O O . VAL A 1 252 ? -20.447 -1.749 31.736 1.00 53.22 252 VAL A O 1
ATOM 1951 N N . GLU A 1 253 ? -20.709 0.453 31.398 1.00 57.34 253 GLU A N 1
ATOM 1952 C CA . GLU A 1 253 ? -20.794 0.791 32.814 1.00 57.34 253 GLU A CA 1
ATOM 1953 C C . GLU A 1 253 ? -22.234 0.559 33.285 1.00 57.34 253 GLU A C 1
ATOM 1955 O O . GLU A 1 253 ? -23.180 1.214 32.833 1.00 57.34 253 GLU A O 1
ATOM 1960 N N . THR A 1 254 ? -22.422 -0.396 34.195 1.00 57.16 254 THR A N 1
ATOM 1961 C CA . THR A 1 254 ? -23.667 -0.516 34.958 1.00 57.16 254 THR A CA 1
ATOM 1962 C C . THR A 1 254 ? -23.760 0.669 35.906 1.00 57.16 254 THR A C 1
ATOM 1964 O O . THR A 1 254 ? -22.867 0.868 36.732 1.00 57.16 254 THR A O 1
ATOM 1967 N N . LEU A 1 255 ? -24.823 1.461 35.788 1.00 56.28 255 LEU A N 1
ATOM 1968 C CA . LEU A 1 255 ? -25.064 2.569 36.701 1.00 56.28 255 LEU A CA 1
ATOM 1969 C C . LEU A 1 255 ? -25.623 1.988 38.002 1.00 56.28 255 LEU A C 1
ATOM 1971 O O . LEU A 1 255 ? -26.759 1.526 38.040 1.00 56.28 255 LEU A O 1
ATOM 1975 N N . ASP A 1 256 ? -24.818 1.974 39.063 1.00 48.31 256 ASP A N 1
ATOM 1976 C CA . ASP A 1 256 ? -25.307 1.611 40.390 1.00 48.31 256 ASP A CA 1
ATOM 1977 C C . ASP A 1 256 ? -26.047 2.807 41.008 1.00 48.31 256 ASP A C 1
ATOM 1979 O O . ASP A 1 256 ? -25.445 3.764 41.498 1.00 48.31 256 ASP A O 1
ATOM 1983 N N . TYR A 1 257 ? -27.376 2.761 40.955 1.00 48.12 257 TYR A N 1
ATOM 1984 C CA . TYR A 1 257 ? -28.252 3.779 41.538 1.00 48.12 257 TYR A CA 1
ATOM 1985 C C . TYR A 1 257 ? -28.446 3.622 43.057 1.00 48.12 257 TYR A C 1
ATOM 1987 O O . TYR A 1 257 ? -29.151 4.438 43.659 1.00 48.12 257 TYR A O 1
ATOM 1995 N N . SER A 1 258 ? -27.832 2.623 43.708 1.00 48.22 258 SER A N 1
ATOM 1996 C CA . SER A 1 258 ? -28.019 2.376 45.148 1.00 48.22 258 SER A CA 1
ATOM 1997 C C . SER A 1 258 ? -27.505 3.509 46.051 1.00 48.22 258 SER A C 1
ATOM 1999 O O . SER A 1 258 ? -27.967 3.634 47.183 1.00 48.22 258 SER A O 1
ATOM 2001 N N . ASN A 1 259 ? -26.642 4.393 45.536 1.00 42.56 259 ASN A N 1
ATOM 2002 C CA . ASN A 1 259 ? -26.071 5.518 46.285 1.00 42.56 259 ASN A CA 1
ATOM 2003 C C . ASN A 1 259 ? -26.770 6.877 46.076 1.00 42.56 259 ASN A C 1
ATOM 2005 O O . ASN A 1 259 ? -26.377 7.849 46.711 1.00 42.56 259 ASN A O 1
ATOM 2009 N N . ILE A 1 260 ? -27.819 6.986 45.245 1.00 48.00 260 ILE A N 1
ATOM 2010 C CA . ILE A 1 260 ? -28.499 8.284 45.002 1.00 48.00 260 ILE A CA 1
ATOM 2011 C C . ILE A 1 260 ? -29.553 8.614 46.086 1.00 48.00 260 ILE A C 1
ATOM 2013 O O . ILE A 1 260 ? -30.140 9.688 46.088 1.00 48.00 260 ILE A O 1
ATOM 2017 N N . ARG A 1 261 ? -29.785 7.727 47.065 1.00 42.19 261 ARG A N 1
ATOM 2018 C CA . ARG A 1 261 ? -30.736 7.963 48.175 1.00 42.19 261 ARG A CA 1
ATOM 2019 C C . ARG A 1 261 ? -30.103 8.509 49.462 1.00 42.19 261 ARG A C 1
ATOM 2021 O O . ARG A 1 261 ? -30.758 8.483 50.500 1.00 42.19 261 ARG A O 1
ATOM 2028 N N . ALA A 1 262 ? -28.850 8.954 49.420 1.00 38.97 262 ALA A N 1
ATOM 2029 C CA . ALA A 1 262 ? -28.115 9.378 50.610 1.00 38.97 262 ALA A CA 1
ATOM 2030 C C . ALA A 1 262 ? -27.585 10.819 50.525 1.00 38.97 262 ALA A C 1
ATOM 2032 O O . ALA A 1 262 ? -26.456 11.052 50.937 1.00 38.97 262 ALA A O 1
ATOM 2033 N N . GLU A 1 263 ? -28.382 11.770 50.028 1.00 34.38 263 GLU A N 1
ATOM 2034 C CA . GLU A 1 263 ? -28.255 13.207 50.349 1.00 34.38 263 GLU A CA 1
ATOM 2035 C C . GLU A 1 263 ? -29.636 13.861 50.465 1.00 34.38 263 GLU A C 1
ATOM 2037 O O . GLU A 1 263 ? -30.498 13.582 49.599 1.00 34.38 263 GLU A O 1
#

Secondary structure (DSSP, 8-state):
------------TTTTTT---B-TTT--B--TTTEEEETTEEEEHHHHHHTSPSS----HHHHHHHHHHHHHHHHHHHHHHHHHHHTGGG-TTT----HHHHHHHHHHHHHHHHHHHHHHHTTT-HHHHHHHHHHHHHHHHHHHHHHHHHHHH-TTS-HHHHHS-SS-THHHHHHHHHHHHHHHHHHHHHHHHHHH---HHHHHHHHHHHHHHHHGGGTTT-HHHHHHHHHHHHHHHHHHHH------PPP-EE--GGGTT--